Protein AF-O57523-F1 (afdb_monomer_lite)

Secondary structure (DSSP, 8-state):
-HHHHHHHHHHHHHHTSS------SS-HHHHHHHHHHHHHHHHHHHHHHHHHTS-TTT-HHHHHHHHHHHHHHHHHHHHHHHHTGGGHHHHHHHHHHHHHHHH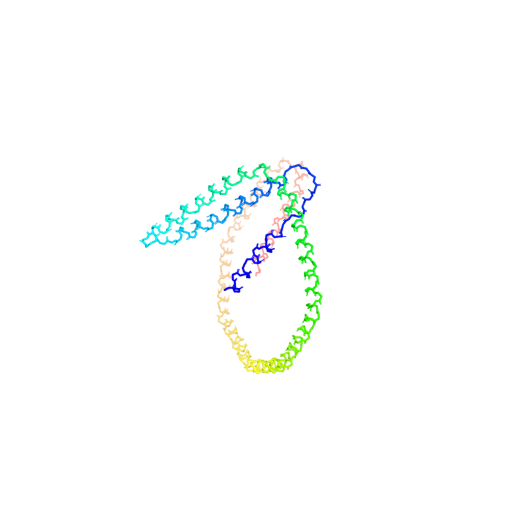HHHHHHHHHHHHHHHHHHHHHHHHHHHHHHHHHHHHHHHHHHHHHHHHHHHHHHHHHHHHHHHHHHHHHHHHHHHHHHHHHHHHHHHHHHHHHHHHHHHHHHHHHHHHHHHHHHHHHHHHHHHHGGGTTHHHHHHHHHHHHHHHHHHHHHHHHHHHTT-

Radius of gyration: 53.04 Å; chains: 1; bounding box: 115×89×95 Å

Structure (mmCIF, N/CA/C/O backbone):
data_AF-O57523-F1
#
_entry.id   AF-O57523-F1
#
loop_
_atom_site.group_PDB
_atom_site.id
_atom_site.type_symbol
_atom_site.label_atom_id
_atom_site.label_alt_id
_atom_site.label_comp_id
_atom_site.label_asym_id
_atom_site.label_entity_id
_atom_site.label_seq_id
_atom_site.pdbx_PDB_ins_code
_atom_site.Cartn_x
_atom_site.Cartn_y
_atom_site.Cartn_z
_atom_site.occupancy
_atom_site.B_iso_or_equiv
_atom_site.auth_seq_id
_atom_site.auth_comp_id
_atom_site.auth_asym_id
_atom_site.auth_atom_id
_atom_site.pdbx_PDB_model_num
ATOM 1 N N . MET A 1 1 ? -45.665 -4.807 22.136 1.00 48.72 1 MET A N 1
ATOM 2 C CA . MET A 1 1 ? -45.486 -4.561 23.586 1.00 48.72 1 MET A CA 1
ATOM 3 C C . MET A 1 1 ? -44.017 -4.547 24.024 1.00 48.72 1 MET A C 1
ATOM 5 O O . MET A 1 1 ? -43.592 -3.536 24.556 1.00 48.72 1 MET A O 1
ATOM 9 N N . LYS A 1 2 ? -43.209 -5.592 23.767 1.00 43.12 2 LYS A N 1
ATOM 10 C CA . LYS A 1 2 ? -41.809 -5.663 24.258 1.00 43.12 2 LYS A CA 1
ATOM 11 C C . LYS A 1 2 ? -40.836 -4.643 23.626 1.00 43.12 2 LYS A C 1
ATOM 13 O O . LYS A 1 2 ? -39.952 -4.160 24.316 1.00 43.12 2 LYS A O 1
ATOM 18 N N . PHE A 1 3 ? -41.041 -4.251 22.364 1.00 44.22 3 PHE A N 1
ATOM 19 C CA . PHE A 1 3 ? -40.215 -3.230 21.690 1.00 44.22 3 PHE A CA 1
ATOM 20 C C . PHE A 1 3 ? -40.485 -1.792 22.166 1.00 44.22 3 PHE A C 1
ATOM 22 O O . PHE A 1 3 ? -39.563 -0.988 22.226 1.00 44.22 3 PHE A O 1
ATOM 29 N N . LEU A 1 4 ? -41.724 -1.482 22.568 1.00 46.81 4 LEU A N 1
ATOM 30 C CA . LEU A 1 4 ? -42.088 -0.171 23.127 1.00 46.81 4 LEU A CA 1
ATOM 31 C C . LEU A 1 4 ? -41.476 0.037 24.518 1.00 46.81 4 LEU A C 1
ATOM 33 O O . LEU A 1 4 ? -40.984 1.121 24.805 1.00 46.81 4 LEU A O 1
ATOM 37 N N . ALA A 1 5 ? -41.429 -1.014 25.343 1.00 51.12 5 ALA A N 1
ATOM 38 C CA . ALA A 1 5 ? -40.757 -0.970 26.642 1.00 51.12 5 ALA A CA 1
ATOM 39 C C . ALA A 1 5 ? -39.235 -0.765 26.512 1.00 51.12 5 ALA A C 1
ATOM 41 O O . ALA A 1 5 ? -38.650 -0.036 27.304 1.00 51.12 5 ALA A O 1
ATOM 42 N N . LEU A 1 6 ? -38.608 -1.355 25.485 1.00 46.69 6 LEU A N 1
ATOM 43 C CA . LEU A 1 6 ? -37.164 -1.258 25.234 1.00 46.69 6 LEU A CA 1
ATOM 44 C C . LEU A 1 6 ? -36.742 0.115 24.682 1.00 46.69 6 LEU A C 1
ATOM 46 O O . LEU A 1 6 ? -35.669 0.613 25.008 1.00 46.69 6 LEU A O 1
ATOM 50 N N . ALA A 1 7 ? -37.597 0.762 23.886 1.00 47.88 7 ALA A N 1
ATOM 51 C CA . ALA A 1 7 ? -37.360 2.133 23.439 1.00 47.88 7 ALA A CA 1
ATOM 52 C C . ALA A 1 7 ? -37.473 3.144 24.598 1.00 47.88 7 ALA A C 1
ATOM 54 O O . ALA A 1 7 ? -36.688 4.085 24.672 1.00 47.88 7 ALA A O 1
ATOM 55 N N . LEU A 1 8 ? -38.406 2.922 25.533 1.00 45.12 8 LEU A N 1
ATOM 56 C CA . LEU A 1 8 ? -38.633 3.796 26.691 1.00 45.12 8 LEU A CA 1
ATOM 57 C C . LEU A 1 8 ? -37.496 3.706 27.725 1.00 45.12 8 LEU A C 1
ATOM 59 O O . LEU A 1 8 ? -37.112 4.720 28.306 1.00 45.12 8 LEU A O 1
ATOM 63 N N . THR A 1 9 ? -36.895 2.525 27.906 1.00 52.19 9 THR A N 1
ATOM 64 C CA . THR A 1 9 ? -35.735 2.337 28.795 1.00 52.19 9 THR A CA 1
ATOM 65 C C . THR A 1 9 ? -34.444 2.920 28.226 1.00 52.19 9 THR A C 1
ATOM 67 O O . THR A 1 9 ? -33.669 3.501 28.981 1.00 52.19 9 THR A O 1
ATOM 70 N N . ILE A 1 10 ? -34.223 2.858 26.907 1.00 51.44 10 ILE A N 1
ATOM 71 C CA . ILE A 1 10 ? -33.083 3.537 26.260 1.00 51.44 10 ILE A CA 1
ATOM 72 C C . ILE A 1 10 ? -33.230 5.062 26.369 1.00 51.44 10 ILE A C 1
ATOM 74 O O . ILE A 1 10 ? -32.242 5.764 26.569 1.00 51.44 10 ILE A O 1
ATOM 78 N N . LEU A 1 11 ? -34.461 5.576 26.300 1.00 48.69 11 LEU A N 1
ATOM 79 C CA . LEU A 1 11 ? -34.748 7.008 26.390 1.00 48.69 11 LEU A CA 1
ATOM 80 C C . LEU A 1 11 ? -34.544 7.559 27.815 1.00 48.69 11 LEU A C 1
ATOM 82 O O . LEU A 1 11 ? -34.012 8.655 27.976 1.00 48.69 11 LEU A O 1
ATOM 86 N N . LEU A 1 12 ? -34.861 6.765 28.844 1.00 48.94 12 LEU A N 1
ATOM 87 C CA . LEU A 1 12 ? -34.532 7.064 30.244 1.00 48.94 12 LEU A CA 1
ATOM 88 C C . LEU A 1 12 ? -33.024 6.927 30.537 1.00 48.94 12 LEU A C 1
ATOM 90 O O . LEU A 1 12 ? -32.474 7.753 31.257 1.00 48.94 12 LEU A O 1
ATOM 94 N N . ALA A 1 13 ? -32.339 5.948 29.932 1.00 47.59 13 ALA A N 1
ATOM 95 C CA . ALA A 1 13 ? -30.906 5.705 30.138 1.00 47.59 13 ALA A CA 1
ATOM 96 C C . ALA A 1 13 ? -29.987 6.703 29.397 1.00 47.59 13 ALA A C 1
ATOM 98 O O . ALA A 1 13 ? -28.889 7.010 29.871 1.00 47.59 13 ALA A O 1
ATOM 99 N N . ALA A 1 14 ? -30.428 7.243 28.256 1.00 47.19 14 ALA A N 1
ATOM 100 C CA . ALA A 1 14 ? -29.715 8.287 27.516 1.00 47.19 14 ALA A CA 1
ATOM 101 C C . ALA A 1 14 ? -29.921 9.692 28.117 1.00 47.19 14 ALA A C 1
ATOM 103 O O . ALA A 1 14 ? -29.063 10.554 27.949 1.00 47.19 14 ALA A O 1
ATOM 104 N N . GLY A 1 15 ? -31.008 9.915 28.869 1.00 39.97 15 GLY A N 1
ATOM 105 C CA . GLY A 1 15 ? -31.217 11.139 29.657 1.00 39.97 15 GLY A CA 1
ATOM 106 C C . GLY A 1 15 ? -30.365 11.214 30.932 1.00 39.97 15 GLY A C 1
ATOM 107 O O . GLY A 1 15 ? -30.169 12.290 31.485 1.00 39.97 15 GLY A O 1
ATOM 108 N N . THR A 1 16 ? -29.811 10.087 31.385 1.00 47.09 16 THR A N 1
ATOM 109 C CA . THR A 1 16 ? -29.012 9.983 32.620 1.00 47.09 16 THR A CA 1
ATOM 110 C C . THR A 1 16 ? -27.500 10.174 32.439 1.00 47.09 16 THR A C 1
ATOM 112 O O . THR A 1 16 ? -26.740 9.929 33.374 1.00 47.09 16 THR A O 1
ATOM 115 N N . GLN A 1 17 ? -27.032 10.624 31.269 1.00 36.47 17 GLN A N 1
ATOM 116 C CA . GLN A 1 17 ? -25.600 10.812 30.987 1.00 36.47 17 GLN A CA 1
ATOM 117 C C . GLN A 1 17 ? -25.235 12.259 30.624 1.00 36.47 17 GLN A C 1
ATOM 119 O O . GLN A 1 17 ? -24.676 12.510 29.566 1.00 36.47 17 GLN A O 1
ATOM 124 N N . ALA A 1 18 ? -25.514 13.223 31.504 1.00 36.84 18 ALA A N 1
ATOM 125 C CA . ALA A 1 18 ? -24.774 14.488 31.555 1.00 36.84 18 ALA A CA 1
ATOM 126 C C . ALA A 1 18 ? -25.029 15.203 32.893 1.00 36.84 18 ALA A C 1
ATOM 128 O O . ALA A 1 18 ? -26.173 15.332 33.309 1.00 36.84 18 ALA A O 1
ATOM 129 N N . PHE A 1 19 ? -23.954 15.705 33.508 1.00 35.94 19 PHE A N 1
ATOM 130 C CA . PHE A 1 19 ? -23.884 16.591 34.684 1.00 35.94 19 PHE A CA 1
ATOM 131 C C . PHE A 1 19 ? -23.947 15.987 36.100 1.00 35.94 19 PHE A C 1
ATOM 133 O O . PHE A 1 19 ? -24.968 16.044 36.782 1.00 35.94 19 PHE A O 1
ATOM 140 N N . PRO A 1 20 ? -22.786 15.580 36.647 1.00 37.94 20 PRO A N 1
ATOM 141 C CA . PRO A 1 20 ? -22.460 15.805 38.043 1.00 37.94 20 PRO A CA 1
ATOM 142 C C . PRO A 1 20 ? -21.775 17.179 38.152 1.00 37.94 20 PRO A C 1
ATOM 144 O O . PRO A 1 20 ? -20.556 17.268 38.036 1.00 37.94 20 PRO A O 1
ATOM 147 N N . MET A 1 21 ? -22.517 18.272 38.329 1.00 40.69 21 MET A N 1
ATOM 148 C CA . MET A 1 21 ? -21.899 19.532 38.763 1.00 40.69 21 MET A CA 1
ATOM 149 C C . MET A 1 21 ? -22.597 20.071 40.002 1.00 40.69 21 MET A C 1
ATOM 151 O O . MET A 1 21 ? -23.692 20.610 39.947 1.00 40.69 21 MET A O 1
ATOM 155 N N . GLN A 1 22 ? -21.889 19.854 41.108 1.00 36.28 22 GLN A N 1
ATOM 156 C CA . GLN A 1 22 ? -21.605 20.832 42.149 1.00 36.28 22 GLN A CA 1
ATOM 157 C C . GLN A 1 22 ? -22.808 21.464 42.858 1.00 36.28 22 GLN A C 1
ATOM 159 O O . GLN A 1 22 ? -23.439 22.414 42.408 1.00 36.28 22 GLN A O 1
ATOM 164 N N . ALA A 1 23 ? -23.050 20.909 44.042 1.00 35.88 23 ALA A N 1
ATOM 165 C CA . ALA A 1 23 ? -23.817 21.496 45.117 1.00 35.88 23 ALA A CA 1
ATOM 166 C C . ALA A 1 23 ? -23.202 22.838 45.555 1.00 35.88 23 ALA A C 1
ATOM 168 O O . ALA A 1 23 ? -22.144 22.836 46.174 1.00 35.88 23 ALA A O 1
ATOM 169 N N . A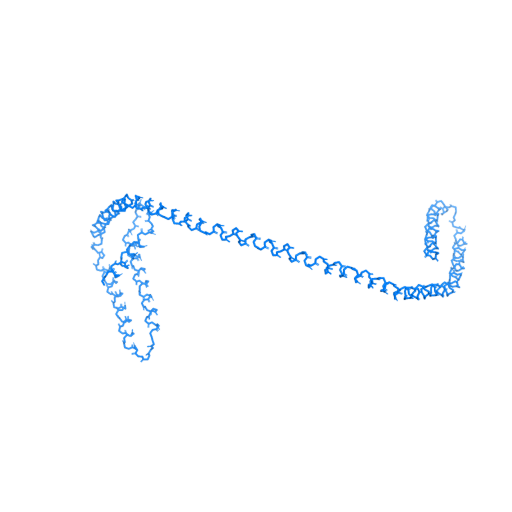SP A 1 24 ? -23.849 23.950 45.199 1.00 38.66 24 ASP A N 1
ATOM 170 C CA . ASP A 1 24 ? -24.059 25.121 46.067 1.00 38.66 24 ASP A CA 1
ATOM 171 C C . ASP A 1 24 ? -24.940 26.170 45.350 1.00 38.66 24 ASP A C 1
ATOM 173 O O . ASP A 1 24 ? -24.513 26.743 44.357 1.00 38.66 24 ASP A O 1
ATOM 177 N N . ALA A 1 25 ? -26.158 26.387 45.879 1.00 40.56 25 ALA A N 1
ATOM 178 C CA . ALA A 1 25 ? -27.063 27.559 45.781 1.00 40.56 25 ALA A CA 1
ATOM 179 C C . ALA A 1 25 ? -27.432 28.225 44.414 1.00 40.56 25 ALA A C 1
ATOM 181 O O . ALA A 1 25 ? -26.630 28.320 43.495 1.00 40.56 25 ALA A O 1
ATOM 182 N N . PRO A 1 26 ? -28.571 28.955 44.381 1.00 43.19 26 PRO A N 1
ATOM 183 C CA . PRO A 1 26 ? -29.957 28.576 44.012 1.00 43.19 26 PRO A CA 1
ATOM 184 C C . PRO A 1 26 ? -30.180 28.607 42.468 1.00 43.19 26 PRO A C 1
ATOM 186 O O . PRO A 1 26 ? -29.516 29.368 41.785 1.00 43.19 26 PRO A O 1
ATOM 189 N N . SER A 1 27 ? -31.040 27.861 41.763 1.00 53.53 27 SER A N 1
ATOM 190 C CA . SER A 1 27 ? -32.372 27.271 41.960 1.00 53.53 27 SER A CA 1
ATOM 191 C C . SER A 1 27 ? -32.464 25.993 41.078 1.00 53.53 27 SER A C 1
ATOM 193 O O . SER A 1 27 ? -32.731 26.040 39.876 1.00 53.53 27 SER A O 1
ATOM 195 N N . GLN A 1 28 ? -32.240 24.793 41.633 1.00 52.78 28 GLN A N 1
ATOM 196 C CA . GLN A 1 28 ? -32.251 23.544 40.830 1.00 52.78 28 GLN A CA 1
ATOM 197 C C . GLN A 1 28 ? -33.562 23.328 40.052 1.00 52.78 28 GLN A C 1
ATOM 199 O O . GLN A 1 28 ? -33.587 22.708 38.992 1.00 52.78 28 GLN A O 1
ATOM 204 N N . LEU A 1 29 ? -34.644 23.918 40.548 1.00 56.47 29 LEU A N 1
ATOM 205 C CA . LEU A 1 29 ? -35.950 23.918 39.914 1.00 56.47 29 LEU A CA 1
ATOM 206 C C . LEU A 1 29 ? -36.000 24.703 38.605 1.00 56.47 29 LEU A C 1
ATOM 208 O O . LEU A 1 29 ? -36.686 24.270 37.686 1.00 56.47 29 LEU A O 1
ATOM 212 N N . GLU A 1 30 ? -35.286 25.823 38.484 1.00 61.91 30 GLU A N 1
ATOM 213 C CA . GLU A 1 30 ? -35.247 26.577 37.227 1.00 61.91 30 GLU A CA 1
ATOM 214 C C . GLU A 1 30 ? -34.450 25.820 36.170 1.00 61.91 30 GLU A C 1
ATOM 216 O O . GLU A 1 30 ? -34.887 25.754 35.025 1.00 61.91 30 GLU A O 1
ATOM 221 N N . HIS A 1 31 ? -33.357 25.156 36.556 1.00 62.72 31 HIS A N 1
ATOM 222 C CA . HIS A 1 31 ? -32.609 24.283 35.650 1.00 62.72 31 HIS A CA 1
ATOM 223 C C . HIS A 1 31 ? -33.415 23.058 35.211 1.00 62.72 31 HIS A C 1
ATOM 225 O O . HIS A 1 31 ? -33.403 22.723 34.030 1.00 62.72 31 HIS A O 1
ATOM 231 N N . VAL A 1 32 ? -34.162 22.417 36.114 1.00 63.81 32 VAL A N 1
ATOM 232 C CA . VAL A 1 32 ? -35.051 21.299 35.757 1.00 63.81 32 VAL A CA 1
ATOM 233 C C . VAL A 1 32 ? -36.211 21.778 34.886 1.00 63.81 32 VAL A C 1
ATOM 235 O O . VAL A 1 32 ? -36.506 21.148 33.874 1.00 63.81 32 VAL A O 1
ATOM 238 N N . LYS A 1 33 ? -36.836 22.917 35.213 1.00 65.50 33 LYS A N 1
ATOM 239 C CA . LYS A 1 33 ? -37.867 23.540 34.367 1.00 65.50 33 LYS A CA 1
ATOM 240 C C . LYS A 1 33 ? -37.320 23.882 32.986 1.00 65.50 33 LYS A C 1
ATOM 242 O O . LYS A 1 33 ? -38.003 23.617 32.005 1.00 65.50 33 LYS A O 1
ATOM 247 N N . ALA A 1 34 ? -36.104 24.420 32.902 1.00 69.25 34 ALA A N 1
ATOM 248 C CA . ALA A 1 34 ? -35.434 24.731 31.645 1.00 69.25 34 ALA A CA 1
ATOM 249 C C . ALA A 1 34 ? -35.099 23.463 30.846 1.00 69.25 34 ALA A C 1
ATOM 251 O O . ALA A 1 34 ? -35.334 23.415 29.645 1.00 69.25 34 ALA A O 1
ATOM 252 N N . ALA A 1 35 ? -34.605 22.409 31.496 1.00 69.69 35 ALA A N 1
ATOM 253 C CA . ALA A 1 35 ? -34.322 21.138 30.835 1.00 69.69 35 ALA A CA 1
ATOM 254 C C . ALA A 1 35 ? -35.608 20.468 30.320 1.00 69.69 35 ALA A C 1
ATOM 256 O O . ALA A 1 35 ? -35.653 20.004 29.181 1.00 69.69 35 ALA A O 1
ATOM 257 N N . LEU A 1 36 ? -36.675 20.465 31.125 1.00 69.00 36 LEU A N 1
ATOM 258 C CA . LEU A 1 36 ? -37.985 19.948 30.731 1.00 69.00 36 LEU A CA 1
ATOM 259 C C . LEU A 1 36 ? -38.607 20.779 29.607 1.00 69.00 36 LEU A C 1
ATOM 261 O O . LEU A 1 36 ? -39.117 20.201 28.650 1.00 69.00 36 LEU A O 1
ATOM 265 N N . SER A 1 37 ? -38.542 22.111 29.676 1.00 69.06 37 SER A N 1
ATOM 266 C CA . SER A 1 37 ? -39.066 22.980 28.619 1.00 69.06 37 SER A CA 1
ATOM 267 C C . SER A 1 37 ? -38.284 22.812 27.318 1.00 69.06 37 SER A C 1
ATOM 269 O O . SER A 1 37 ? -38.895 22.713 26.256 1.00 69.06 37 SER A O 1
ATOM 271 N N . MET A 1 38 ? -36.955 22.670 27.388 1.00 73.31 38 MET A N 1
ATOM 272 C CA . MET A 1 38 ? -36.123 22.327 26.235 1.00 73.31 38 MET A CA 1
ATOM 273 C C . MET A 1 38 ? -36.502 20.971 25.641 1.00 73.31 38 MET A C 1
ATOM 275 O O . MET A 1 38 ? -36.621 20.857 24.423 1.00 73.31 38 MET A O 1
ATOM 279 N N . TYR A 1 39 ? -36.727 19.954 26.474 1.00 71.25 39 TYR A N 1
ATOM 280 C CA . TYR A 1 39 ? -37.121 18.628 26.007 1.00 71.25 39 TYR A CA 1
ATOM 281 C C . TYR A 1 39 ? -38.508 18.639 25.348 1.00 71.25 39 TYR A C 1
ATOM 283 O O . TYR A 1 39 ? -38.668 18.129 24.239 1.00 71.25 39 TYR A O 1
ATOM 291 N N . ILE A 1 40 ? -39.498 19.288 25.971 1.00 73.12 40 ILE A N 1
ATOM 292 C CA . ILE A 1 40 ? -40.839 19.478 25.397 1.00 73.12 40 ILE A CA 1
ATOM 293 C C . ILE A 1 40 ? -40.743 20.235 24.067 1.00 73.12 40 ILE A C 1
ATOM 295 O O . ILE A 1 40 ? -41.356 19.824 23.081 1.00 73.12 40 ILE A O 1
ATOM 299 N N . ALA A 1 41 ? -39.925 21.288 24.001 1.00 75.94 41 ALA A N 1
ATOM 300 C CA . ALA A 1 41 ? -39.688 22.037 22.771 1.00 75.94 41 ALA A CA 1
ATOM 301 C C . ALA A 1 41 ? -39.023 21.173 21.687 1.00 75.94 41 ALA A C 1
ATOM 303 O O . ALA A 1 41 ? -39.403 21.254 20.520 1.00 75.94 41 ALA A O 1
ATOM 304 N N . GLN A 1 42 ? -38.074 20.306 22.048 1.00 75.56 42 GLN A N 1
ATOM 305 C CA . GLN A 1 42 ? -37.415 19.397 21.110 1.00 75.56 42 GLN A CA 1
ATOM 306 C C . GLN A 1 42 ? -38.384 18.342 20.561 1.00 75.56 42 GLN A C 1
ATOM 308 O O . GLN A 1 42 ? -38.384 18.073 19.354 1.00 75.56 42 GLN A O 1
ATOM 313 N N . VAL A 1 43 ? -39.233 17.770 21.417 1.00 76.75 43 VAL A N 1
ATOM 314 C CA . VAL A 1 43 ? -40.289 16.836 21.004 1.00 76.75 43 VAL A CA 1
ATOM 315 C C . VAL A 1 43 ? -41.282 17.543 20.086 1.00 76.75 43 VAL A C 1
ATOM 317 O O . VAL A 1 43 ? -41.580 17.020 19.013 1.00 76.75 43 VAL A O 1
ATOM 320 N N . LYS A 1 44 ? -41.719 18.760 20.439 1.00 74.94 44 LYS A N 1
ATOM 321 C CA . LYS A 1 44 ? -42.598 19.584 19.599 1.00 74.94 44 LYS A CA 1
ATOM 322 C C . LYS A 1 44 ? -41.977 19.852 18.231 1.00 74.94 44 LYS A C 1
ATOM 324 O O . LYS A 1 44 ? -42.633 19.611 17.227 1.00 74.94 44 LYS A O 1
ATOM 329 N N . LEU A 1 45 ? -40.718 20.287 18.176 1.00 76.38 45 LEU A N 1
ATOM 330 C CA . LEU A 1 45 ? -40.013 20.550 16.917 1.00 76.38 45 LEU A CA 1
ATOM 331 C C . LEU A 1 45 ? -39.888 19.293 16.054 1.00 76.38 45 LEU A C 1
ATOM 333 O O . LEU A 1 45 ? -40.066 19.351 14.841 1.00 76.38 45 LEU A O 1
ATOM 337 N N . THR A 1 46 ? -39.588 18.150 16.668 1.00 75.69 46 THR A N 1
ATOM 338 C CA . THR A 1 46 ? -39.463 16.875 15.947 1.00 75.69 46 THR A CA 1
ATOM 339 C C . THR A 1 46 ? -40.816 16.410 15.413 1.00 75.69 46 THR A C 1
ATOM 341 O O . THR A 1 46 ? -40.913 15.974 14.264 1.00 75.69 46 THR A O 1
ATOM 344 N N . ALA A 1 47 ? -41.872 16.548 16.216 1.00 75.62 47 ALA A N 1
ATOM 345 C CA . ALA A 1 47 ? -43.233 16.229 15.814 1.00 75.62 47 ALA A CA 1
ATOM 346 C C . ALA A 1 47 ? -43.729 17.176 14.711 1.00 75.62 47 ALA A C 1
ATOM 348 O O . ALA A 1 47 ? -44.224 16.693 13.701 1.00 75.62 47 ALA A O 1
ATOM 349 N N . GLN A 1 48 ? -43.511 18.491 14.835 1.00 74.62 48 GLN A N 1
ATOM 350 C CA . GLN A 1 48 ? -43.847 19.482 13.806 1.00 74.62 48 GLN A CA 1
ATOM 351 C C . GLN A 1 48 ? -43.128 19.198 12.488 1.00 74.62 48 GLN A C 1
ATOM 353 O O . GLN A 1 48 ? -43.783 19.127 11.458 1.00 74.62 48 GLN A O 1
ATOM 358 N N . ARG A 1 49 ? -41.818 18.913 12.513 1.00 77.75 49 ARG A N 1
ATOM 359 C CA . ARG A 1 49 ? -41.092 18.500 11.298 1.00 77.75 49 ARG A CA 1
ATOM 360 C C . ARG A 1 49 ? -41.685 17.243 10.673 1.00 77.75 49 ARG A C 1
ATOM 362 O O . ARG A 1 49 ? -41.818 17.175 9.461 1.00 77.75 49 ARG A O 1
ATOM 369 N N . SER A 1 50 ? -42.040 16.252 11.488 1.00 74.81 50 SER A N 1
ATOM 370 C CA . SER A 1 50 ? -42.645 15.010 10.991 1.00 74.81 50 SER A CA 1
ATOM 371 C C . SER A 1 50 ? -44.022 15.266 10.375 1.00 74.81 50 SER A C 1
ATOM 373 O O . SER A 1 50 ? -44.347 14.676 9.353 1.00 74.81 50 SER A O 1
ATOM 375 N N . ILE A 1 51 ? -44.800 16.174 10.970 1.00 69.62 51 ILE A N 1
ATOM 376 C CA . ILE A 1 51 ? -46.106 16.625 10.479 1.00 69.62 51 ILE A CA 1
ATOM 377 C C . ILE A 1 51 ? -45.967 17.421 9.173 1.00 69.62 51 ILE A C 1
ATOM 379 O O . ILE A 1 51 ? -46.783 17.258 8.270 1.00 69.62 51 ILE A O 1
ATOM 383 N N . ASP A 1 52 ? -44.924 18.239 9.036 1.00 73.50 52 ASP A N 1
ATOM 384 C CA . ASP A 1 52 ? -44.640 18.997 7.815 1.00 73.50 52 ASP A CA 1
ATOM 385 C C . ASP A 1 52 ? -44.249 18.101 6.635 1.00 73.50 52 ASP A C 1
ATOM 387 O O . ASP A 1 52 ? -44.496 18.480 5.493 1.00 73.50 52 ASP A O 1
ATOM 391 N N . LEU A 1 53 ? -43.704 16.908 6.902 1.00 70.00 53 LEU A N 1
ATOM 392 C CA . LEU A 1 53 ? -43.421 15.897 5.878 1.00 70.00 53 LEU A CA 1
ATOM 393 C C . LEU A 1 53 ? -44.672 15.175 5.347 1.00 70.00 53 LEU A C 1
ATOM 395 O O . LEU A 1 53 ? -44.569 14.513 4.316 1.00 70.00 53 LEU A O 1
ATOM 399 N N . LEU A 1 54 ? -45.824 15.247 6.025 1.00 67.31 54 LEU A N 1
ATOM 400 C CA . LEU A 1 54 ? -47.057 14.645 5.508 1.00 67.31 54 LEU A CA 1
ATOM 401 C C . LEU A 1 54 ? -47.618 15.484 4.352 1.00 67.31 54 LEU A C 1
ATOM 403 O O . LEU A 1 54 ? -47.786 16.698 4.490 1.00 67.31 54 LEU A O 1
ATOM 407 N N . ASP A 1 55 ? -47.941 14.806 3.245 1.00 68.38 55 ASP A N 1
ATOM 408 C CA . ASP A 1 55 ? -48.523 15.408 2.041 1.00 68.38 55 ASP A CA 1
ATOM 409 C C . ASP A 1 55 ? -49.803 16.196 2.364 1.00 68.38 55 ASP A C 1
ATOM 411 O O . ASP A 1 55 ? -50.743 15.684 2.985 1.00 68.38 55 ASP A O 1
ATOM 415 N N . ASP A 1 56 ? -49.858 17.444 1.889 1.00 65.56 56 ASP A N 1
ATOM 416 C CA . ASP A 1 56 ? -50.951 18.383 2.174 1.00 65.56 56 ASP A CA 1
ATOM 417 C C . ASP A 1 56 ? -52.299 17.959 1.554 1.00 65.56 56 ASP A C 1
ATOM 419 O O . ASP A 1 56 ? -53.344 18.492 1.932 1.00 65.56 56 ASP A O 1
ATOM 423 N N . THR A 1 57 ? -52.305 17.019 0.603 1.00 66.38 5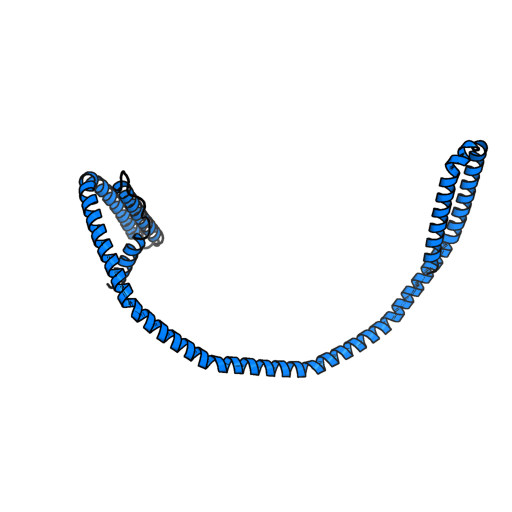7 THR A N 1
ATOM 424 C CA . THR A 1 57 ? -53.493 16.623 -0.172 1.00 66.38 57 THR A CA 1
ATOM 425 C C . THR A 1 57 ? -54.451 15.702 0.579 1.00 66.38 57 THR A C 1
ATOM 427 O O . THR A 1 57 ? -55.649 15.974 0.588 1.00 66.38 57 THR A O 1
ATOM 430 N N . GLU A 1 58 ? -53.962 14.634 1.213 1.00 67.75 58 GLU A N 1
ATOM 431 C CA . GLU A 1 58 ? -54.826 13.667 1.921 1.00 67.75 58 GLU A CA 1
ATOM 432 C C . GLU A 1 58 ? -54.951 13.961 3.419 1.00 67.75 58 GLU A C 1
ATOM 434 O O . GLU A 1 58 ? -55.979 13.667 4.025 1.00 67.75 58 GLU A O 1
ATOM 439 N N . TYR A 1 59 ? -53.935 14.574 4.031 1.00 66.94 59 TYR A N 1
ATOM 440 C CA . TYR A 1 59 ? -53.819 14.626 5.491 1.00 66.94 59 TYR A CA 1
ATOM 441 C C . TYR A 1 59 ? -54.019 16.019 6.087 1.00 66.94 59 TYR A C 1
ATOM 443 O O . TYR A 1 59 ? -53.716 16.224 7.260 1.00 66.94 59 TYR A O 1
ATOM 451 N N . LYS A 1 60 ? -54.556 16.982 5.327 1.00 73.69 60 LYS A N 1
ATOM 452 C CA . LYS A 1 60 ? -54.691 18.386 5.759 1.00 73.69 60 LYS A CA 1
ATOM 453 C C . LYS A 1 60 ? -55.418 18.553 7.097 1.00 73.69 60 LYS A C 1
ATOM 455 O O . LYS A 1 60 ? -54.950 19.292 7.963 1.00 73.69 60 LYS A O 1
ATOM 460 N N . GLU A 1 61 ? -56.544 17.863 7.281 1.00 75.75 61 GLU A N 1
ATOM 461 C CA . GLU A 1 61 ? -57.308 17.913 8.537 1.00 75.75 61 GLU A CA 1
ATOM 462 C C . GLU A 1 61 ? -56.539 17.262 9.691 1.00 75.75 61 GLU A C 1
ATOM 464 O O . GLU A 1 61 ? -56.487 17.812 10.790 1.00 75.75 61 GLU A O 1
ATOM 469 N N . TYR A 1 62 ? -55.870 16.138 9.428 1.00 73.25 62 TYR A N 1
ATOM 470 C CA . TYR A 1 62 ? -55.096 15.402 10.429 1.00 73.25 62 TYR A CA 1
ATOM 471 C C . TYR A 1 62 ? -53.852 16.184 10.876 1.00 73.25 62 TYR A C 1
ATOM 473 O O . TYR A 1 62 ? -53.559 16.275 12.065 1.00 73.25 62 TYR A O 1
ATOM 481 N N . LYS A 1 63 ? -53.162 16.824 9.926 1.00 74.19 63 LYS A N 1
ATOM 482 C CA . LYS A 1 63 ? -52.050 17.757 10.141 1.00 74.19 63 LYS A CA 1
ATOM 483 C C . LYS A 1 63 ? -52.486 18.942 10.998 1.00 74.19 63 LYS A C 1
ATOM 485 O O . LYS A 1 63 ? -51.803 19.279 11.961 1.00 74.19 63 LYS A O 1
ATOM 490 N N . MET A 1 64 ? -53.652 19.529 10.715 1.00 78.31 64 MET A N 1
ATOM 491 C CA . MET A 1 64 ? -54.193 20.633 11.513 1.00 78.31 64 MET A CA 1
ATOM 492 C C . MET A 1 64 ? -54.538 20.195 12.943 1.00 78.31 64 MET A C 1
ATOM 494 O O . MET A 1 64 ? -54.159 20.884 13.888 1.00 78.31 64 MET A O 1
ATOM 498 N N . GLN A 1 65 ? -55.192 19.041 13.116 1.00 80.31 65 GLN A N 1
ATOM 499 C CA . GLN A 1 65 ? -55.513 18.496 14.440 1.00 80.31 65 GLN A CA 1
ATOM 500 C C . GLN A 1 65 ? -54.257 18.136 15.243 1.00 80.31 65 GLN A C 1
ATOM 502 O O . GLN A 1 65 ? -54.184 18.447 16.430 1.00 80.31 65 GLN A O 1
ATOM 507 N N . LEU A 1 66 ? -53.248 17.528 14.611 1.00 75.38 66 LEU A N 1
ATOM 508 C CA . LEU A 1 66 ? -51.976 17.197 15.256 1.00 75.38 66 LEU A CA 1
ATOM 509 C C . LEU A 1 66 ? -51.225 18.455 15.697 1.00 75.38 66 LEU A C 1
ATOM 511 O O . LEU A 1 66 ? -50.797 18.529 16.848 1.00 75.38 66 LEU A O 1
ATOM 515 N N . THR A 1 67 ? -51.118 19.465 14.834 1.00 76.38 67 THR A N 1
ATOM 516 C CA . THR A 1 67 ? -50.483 20.740 15.192 1.00 76.38 67 THR A CA 1
ATOM 517 C C . THR A 1 67 ? -51.240 21.437 16.322 1.00 76.38 67 THR A C 1
ATOM 519 O O . THR A 1 67 ? -50.618 21.850 17.297 1.00 76.38 67 THR A O 1
ATOM 522 N N . GLN A 1 68 ? -52.578 21.468 16.273 1.00 82.25 68 GLN A N 1
ATOM 523 C CA . GLN A 1 68 ? -53.392 21.992 17.377 1.00 82.25 68 GLN A CA 1
ATOM 524 C C . GLN A 1 68 ? -53.196 21.196 18.672 1.00 82.25 68 GLN A C 1
ATOM 526 O O . GLN A 1 68 ? -53.103 21.786 19.744 1.00 82.25 68 GLN A O 1
ATOM 531 N N . SER A 1 69 ? -53.093 19.866 18.602 1.00 79.38 69 SER A N 1
ATOM 532 C CA . SER A 1 69 ? -52.847 19.030 19.783 1.00 79.38 69 SER A CA 1
ATOM 533 C C . SER A 1 69 ? -51.474 19.303 20.405 1.00 79.38 69 SER A C 1
ATOM 535 O O . SER A 1 69 ? -51.360 19.355 21.629 1.00 79.38 69 SER A O 1
ATOM 537 N N . LEU A 1 70 ? -50.451 19.557 19.580 1.00 76.06 70 LEU A N 1
ATOM 538 C CA . LEU A 1 70 ? -49.111 19.942 20.028 1.00 76.06 70 LEU A CA 1
ATOM 539 C C . LEU A 1 70 ? -49.101 21.329 20.674 1.00 76.06 70 LEU A C 1
ATOM 541 O O . LEU A 1 70 ? -48.454 21.514 21.705 1.00 76.06 70 LEU A O 1
ATOM 545 N N . ASP A 1 71 ? -49.823 22.291 20.102 1.00 80.19 71 ASP A N 1
ATOM 546 C CA . ASP A 1 71 ? -49.946 23.630 20.682 1.00 80.19 71 ASP A CA 1
ATOM 547 C C . ASP A 1 71 ? -50.729 23.603 22.002 1.00 80.19 71 ASP A C 1
ATOM 549 O O . ASP A 1 71 ? -50.299 24.211 22.985 1.00 80.19 71 ASP A O 1
ATOM 553 N N . ASN A 1 72 ? -51.813 22.826 22.070 1.00 83.25 72 ASN A N 1
ATOM 554 C CA . ASN A 1 72 ? -52.583 22.619 23.297 1.00 83.25 72 ASN A CA 1
ATOM 555 C C . ASN A 1 72 ? -51.746 21.935 24.385 1.00 83.25 72 ASN A C 1
ATOM 5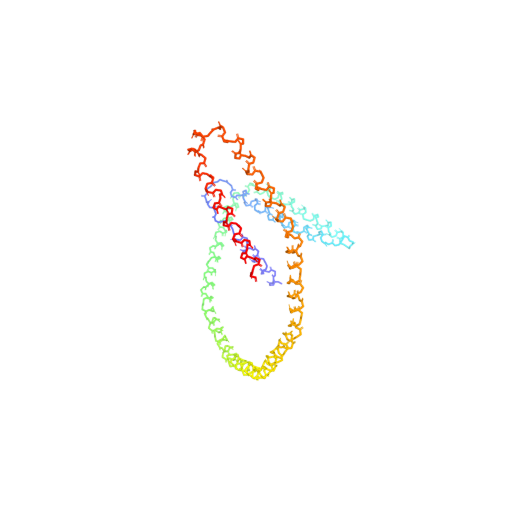57 O O . ASN A 1 72 ? -51.838 22.310 25.552 1.00 83.25 72 ASN A O 1
ATOM 561 N N . LEU A 1 73 ? -50.907 20.960 24.022 1.00 75.81 73 LEU A N 1
ATOM 562 C CA . LEU A 1 73 ? -49.980 20.313 24.954 1.00 75.81 73 LEU A CA 1
ATOM 563 C C . LEU A 1 73 ? -48.971 21.302 25.530 1.00 75.81 73 LEU A C 1
ATOM 565 O O . LEU A 1 73 ? -48.713 21.268 26.731 1.00 75.81 73 LEU A O 1
ATOM 569 N N . GLN A 1 74 ? -48.420 22.192 24.702 1.00 70.75 74 GLN A N 1
ATOM 570 C CA . GLN A 1 74 ? -47.510 23.224 25.186 1.00 70.75 74 GLN A CA 1
ATOM 571 C C . GLN A 1 74 ? -48.223 24.191 26.134 1.00 70.75 74 GLN A C 1
ATOM 573 O O . GLN A 1 74 ? -47.721 24.446 27.223 1.00 70.75 74 GLN A O 1
ATOM 578 N N . GLN A 1 75 ? -49.418 24.668 25.773 1.00 78.25 75 GLN A N 1
ATOM 579 C CA . GLN A 1 75 ? -50.207 25.530 26.657 1.00 78.25 75 GLN A CA 1
ATOM 580 C C . GLN A 1 75 ? -50.546 24.839 27.979 1.00 78.25 75 GLN A C 1
ATOM 582 O O . GLN A 1 75 ? -50.456 25.454 29.040 1.00 78.25 75 GLN A O 1
ATOM 587 N N . TYR A 1 76 ? -50.899 23.552 27.936 1.00 77.31 76 TYR A N 1
ATOM 588 C CA . TYR A 1 76 ? -51.162 22.766 29.135 1.00 77.31 76 TYR A CA 1
ATOM 589 C C . TYR A 1 76 ? -49.904 22.603 29.994 1.00 77.31 76 TYR A C 1
ATOM 591 O O . TYR A 1 76 ? -49.978 22.742 31.215 1.00 77.31 76 TYR A O 1
ATOM 599 N N . ALA A 1 77 ? -48.745 22.356 29.378 1.00 71.69 77 ALA A N 1
ATOM 600 C CA . ALA A 1 77 ? -47.465 22.272 30.074 1.00 71.69 77 ALA A CA 1
ATOM 601 C C . ALA A 1 77 ? -47.087 23.609 30.735 1.00 71.69 77 ALA A C 1
ATOM 603 O O . ALA A 1 77 ? -46.695 23.617 31.903 1.00 71.69 77 ALA A O 1
ATOM 604 N N . ASP A 1 78 ? -47.273 24.732 30.039 1.00 73.25 78 ASP A N 1
ATOM 605 C CA . ASP A 1 78 ? -47.002 26.075 30.563 1.00 73.25 78 ASP A CA 1
ATOM 606 C C . ASP A 1 78 ? -47.954 26.432 31.717 1.00 73.25 78 ASP A C 1
ATOM 608 O O . ASP A 1 78 ? -47.512 26.887 32.775 1.00 73.25 78 ASP A O 1
ATOM 612 N N . ALA A 1 79 ? -49.253 26.152 31.566 1.00 77.56 79 ALA A N 1
ATOM 613 C CA . ALA A 1 79 ? -50.253 26.368 32.614 1.00 77.56 79 ALA A CA 1
ATOM 614 C C . ALA A 1 79 ? -49.984 25.499 33.854 1.00 77.56 79 ALA A C 1
ATOM 616 O O . ALA A 1 79 ? -50.097 25.966 34.990 1.00 77.56 79 ALA A O 1
ATOM 617 N N . THR A 1 80 ? -49.581 24.245 33.643 1.00 73.94 80 THR A N 1
ATOM 618 C CA . THR A 1 80 ? -49.227 23.309 34.717 1.00 73.94 80 THR A CA 1
ATOM 619 C C . THR A 1 80 ? -47.933 23.731 35.419 1.00 73.94 80 THR A C 1
ATOM 621 O O . THR A 1 80 ? -47.849 23.697 36.642 1.00 73.94 80 THR A O 1
ATOM 624 N N . SER A 1 81 ? -46.934 24.212 34.675 1.00 67.44 81 SER A N 1
ATOM 625 C CA . SER A 1 81 ? -45.692 24.768 35.232 1.00 67.44 81 SER A CA 1
ATOM 626 C C . SER A 1 81 ? -45.953 25.957 36.167 1.00 67.44 81 SER A C 1
ATOM 628 O O . SER A 1 81 ? -45.335 26.060 37.234 1.00 67.44 81 SER A O 1
ATOM 630 N N . GLN A 1 82 ? -46.890 26.836 35.796 1.00 70.38 82 GLN A N 1
ATOM 631 C CA . GLN A 1 82 ? -47.274 27.993 36.607 1.00 70.38 82 GLN A CA 1
ATOM 632 C C . GLN A 1 82 ? -48.079 27.592 37.849 1.00 70.38 82 GLN A C 1
ATOM 634 O O . GLN A 1 82 ? -47.810 28.104 38.935 1.00 70.38 82 GLN A O 1
ATOM 639 N N . SER A 1 83 ? -49.020 26.649 37.728 1.00 70.19 83 SER A N 1
ATOM 640 C CA . SER A 1 83 ? -49.841 26.195 38.861 1.00 70.19 83 SER A CA 1
ATOM 641 C C . SER A 1 83 ? -49.069 25.338 39.869 1.00 70.19 83 SER A C 1
ATOM 643 O O . SER A 1 83 ? -49.400 25.333 41.055 1.00 70.19 83 SER A O 1
ATOM 645 N N . LEU A 1 84 ? -48.004 24.660 39.428 1.00 65.75 84 LEU A N 1
ATOM 646 C CA . LEU A 1 84 ? -47.125 23.857 40.281 1.00 65.75 84 LEU A CA 1
ATOM 647 C C . LEU A 1 84 ? -46.019 24.666 40.967 1.00 65.75 84 LEU A C 1
ATOM 649 O O . LEU A 1 84 ? -45.355 24.131 41.854 1.00 65.75 84 LEU A O 1
ATOM 653 N N . ALA A 1 85 ? -45.812 25.939 40.609 1.00 64.56 85 ALA A N 1
ATOM 654 C CA . ALA A 1 85 ? -44.807 26.795 41.244 1.00 64.56 85 ALA A CA 1
ATOM 655 C C . ALA A 1 85 ? -44.852 26.779 42.794 1.00 64.56 85 ALA A C 1
ATOM 657 O O . ALA A 1 85 ? -43.795 26.556 43.386 1.00 64.56 85 ALA A O 1
ATOM 658 N N . PRO A 1 86 ? -46.013 26.903 43.472 1.00 65.19 86 PRO A N 1
ATOM 659 C CA . PRO A 1 86 ? -46.079 26.850 44.938 1.00 65.19 86 PRO A CA 1
ATOM 660 C C . PRO A 1 86 ? -45.895 25.446 45.543 1.00 65.19 86 PRO A C 1
ATOM 662 O O . PRO A 1 86 ? -45.560 25.335 46.716 1.00 65.19 86 PRO A O 1
ATOM 665 N N . TYR A 1 87 ? -46.079 24.371 44.769 1.00 63.50 87 TYR A N 1
ATOM 666 C CA . TYR A 1 87 ? -45.876 22.985 45.227 1.00 63.50 87 TYR A CA 1
ATOM 667 C C . TYR A 1 87 ? -44.468 22.455 44.927 1.00 63.50 87 TYR A C 1
ATOM 669 O O . TYR A 1 87 ? -44.102 21.353 45.342 1.00 63.50 87 TYR A O 1
ATOM 677 N N . SER A 1 88 ? -43.679 23.239 44.193 1.00 61.28 88 SER A N 1
ATOM 678 C CA . SER A 1 88 ? -42.420 22.810 43.602 1.00 61.28 88 SER A CA 1
ATOM 679 C C . SER A 1 88 ? -41.330 22.505 44.633 1.00 61.28 88 SER A C 1
ATOM 681 O O . SER A 1 88 ? -40.578 21.558 44.429 1.00 61.28 88 SER A O 1
ATOM 683 N N . GLU A 1 89 ? -41.277 23.205 45.770 1.00 60.56 89 GLU A N 1
ATOM 684 C CA . GLU A 1 89 ? -40.284 22.921 46.820 1.00 60.56 89 GLU A CA 1
ATOM 685 C C . GLU A 1 89 ? -40.526 21.570 47.510 1.00 60.56 89 GLU A C 1
ATOM 687 O O . GLU A 1 89 ? -39.590 20.789 47.685 1.00 60.56 89 GLU A O 1
ATOM 692 N N . ALA A 1 90 ? -41.783 21.256 47.845 1.00 66.50 90 ALA A N 1
ATOM 693 C CA . ALA A 1 90 ? -42.146 19.986 48.479 1.00 66.50 90 ALA A CA 1
ATOM 694 C C . ALA A 1 90 ? -42.003 18.796 47.515 1.00 66.50 90 ALA A C 1
ATOM 696 O O . ALA A 1 90 ? -41.551 17.723 47.912 1.00 66.50 90 ALA A O 1
ATOM 697 N N . PHE A 1 91 ? -42.345 18.991 46.237 1.00 65.88 91 PHE A N 1
ATOM 698 C CA . PHE A 1 91 ? -42.105 17.984 45.203 1.00 65.88 91 PHE A CA 1
ATOM 699 C C . PHE A 1 91 ? -40.622 17.838 44.870 1.00 65.88 91 PHE A C 1
ATOM 701 O O . PHE A 1 91 ? -40.176 16.730 44.602 1.00 65.88 91 PHE A O 1
ATOM 708 N N . GLY A 1 92 ? -39.849 18.924 44.887 1.00 64.56 92 GLY A N 1
ATOM 709 C CA . GLY A 1 92 ? -38.427 18.907 44.555 1.00 64.56 92 GLY A CA 1
ATOM 710 C C . GLY A 1 92 ? -37.626 18.050 45.528 1.00 64.56 92 GLY A C 1
ATOM 711 O O . GLY A 1 92 ? -36.822 17.227 45.093 1.00 64.56 92 GLY A O 1
ATOM 712 N N . THR A 1 93 ? -37.888 18.178 46.830 1.00 65.81 93 THR A N 1
ATOM 713 C CA . THR A 1 93 ? -37.220 17.357 47.851 1.00 65.81 93 THR A CA 1
ATOM 714 C C . THR A 1 93 ? -37.630 15.888 47.747 1.00 65.81 93 THR A C 1
ATOM 716 O O . THR A 1 93 ? -36.760 15.033 47.598 1.00 65.81 93 THR A O 1
ATOM 719 N N . GLN A 1 94 ? -38.932 15.589 47.678 1.00 68.00 94 GLN A N 1
ATOM 720 C CA . GLN A 1 94 ? -39.418 14.210 47.516 1.00 68.00 94 GLN A CA 1
ATOM 721 C C . GLN A 1 94 ? -38.932 13.546 46.219 1.00 68.00 94 GLN A C 1
ATOM 723 O O . GLN A 1 94 ? -38.579 12.368 46.222 1.00 68.00 94 GLN A O 1
ATOM 728 N N . LEU A 1 95 ? -38.891 14.287 45.108 1.00 67.69 95 LEU A N 1
ATOM 729 C CA . LEU A 1 95 ? -38.407 13.784 43.824 1.00 67.69 95 LEU A CA 1
ATOM 730 C C . LEU A 1 95 ? -36.900 13.538 43.861 1.00 67.69 95 LEU A C 1
ATOM 732 O O . LEU A 1 95 ? -36.442 12.549 43.294 1.00 67.69 95 LEU A O 1
ATOM 736 N N . THR A 1 96 ? -36.131 14.399 44.530 1.00 67.00 96 THR A N 1
ATOM 737 C CA . THR A 1 96 ? -34.683 14.210 44.688 1.00 67.00 96 THR A CA 1
ATOM 738 C C . THR A 1 96 ? -34.393 12.962 45.515 1.00 67.00 96 THR A C 1
ATOM 740 O O . THR A 1 96 ? -33.582 12.138 45.094 1.00 67.00 96 THR A O 1
ATOM 743 N N . ASP A 1 97 ? -35.117 12.763 46.618 1.00 75.31 97 ASP A N 1
ATOM 744 C CA . ASP A 1 97 ? -34.982 11.576 47.469 1.00 75.31 97 ASP A CA 1
ATOM 745 C C . ASP A 1 97 ? -35.386 10.294 46.724 1.00 75.31 97 ASP A C 1
ATOM 747 O O . ASP A 1 97 ? -34.647 9.305 46.726 1.00 75.31 97 ASP A O 1
ATOM 751 N N . ALA A 1 98 ? -36.515 10.317 46.008 1.00 72.75 98 ALA A N 1
ATOM 752 C CA . ALA A 1 98 ? -36.957 9.191 45.185 1.00 72.75 98 ALA A CA 1
ATOM 753 C C . ALA A 1 98 ? -35.964 8.884 44.051 1.00 72.75 98 ALA A C 1
ATOM 755 O O . ALA A 1 98 ? -35.650 7.723 43.791 1.00 72.75 98 ALA A O 1
ATOM 756 N N . THR A 1 99 ? -35.414 9.915 43.403 1.00 70.31 99 THR A N 1
ATOM 757 C CA . THR A 1 99 ? -34.413 9.758 42.337 1.00 70.31 99 THR A CA 1
ATOM 758 C C . THR A 1 99 ? -33.102 9.205 42.889 1.00 70.31 99 THR A C 1
ATOM 760 O O . THR A 1 99 ? -32.477 8.364 42.245 1.00 70.31 99 THR A O 1
ATOM 763 N N . ALA A 1 100 ? -32.684 9.629 44.085 1.00 74.38 100 ALA A N 1
ATOM 764 C CA . ALA A 1 100 ? -31.502 9.093 44.751 1.00 74.38 100 ALA A CA 1
ATOM 765 C C . ALA A 1 100 ? -31.672 7.602 45.088 1.00 74.38 100 ALA A C 1
ATOM 767 O O . ALA A 1 100 ? -30.752 6.821 44.840 1.00 74.38 100 ALA A O 1
ATOM 768 N N . ALA A 1 101 ? -32.852 7.195 45.569 1.00 79.06 101 ALA A N 1
ATOM 769 C CA . ALA A 1 101 ? -33.168 5.794 45.842 1.00 79.06 101 ALA A CA 1
ATOM 770 C C . ALA A 1 101 ? -33.146 4.935 44.566 1.00 79.06 101 ALA A C 1
ATOM 772 O O . ALA A 1 101 ? -32.447 3.924 44.524 1.00 79.06 101 ALA A O 1
ATOM 773 N N . VAL A 1 102 ? -33.819 5.377 43.496 1.00 78.94 102 VAL A N 1
ATOM 774 C CA . VAL A 1 102 ? -33.814 4.675 42.199 1.00 78.94 102 VAL A CA 1
ATOM 775 C C . VAL A 1 102 ? -32.404 4.610 41.618 1.00 78.94 102 VAL A C 1
ATOM 777 O O . VAL A 1 102 ? -31.991 3.577 41.103 1.00 78.94 102 VAL A O 1
ATOM 780 N N . ARG A 1 103 ? -31.619 5.687 41.722 1.00 71.50 103 ARG A N 1
ATOM 781 C CA . ARG A 1 103 ? -30.225 5.696 41.263 1.00 71.50 103 ARG A CA 1
ATOM 782 C C . ARG A 1 103 ? -29.373 4.678 42.019 1.00 71.50 103 ARG A C 1
ATOM 784 O O . ARG A 1 103 ? -28.554 4.010 41.393 1.00 71.50 103 ARG A O 1
ATOM 791 N N . ALA A 1 104 ? -29.549 4.573 43.335 1.00 83.88 104 ALA A N 1
ATOM 792 C CA . ALA A 1 104 ? -28.845 3.589 44.150 1.00 83.88 104 ALA A CA 1
ATOM 793 C C . ALA A 1 104 ? -29.241 2.154 43.765 1.00 83.88 104 ALA A C 1
ATOM 795 O O . ALA A 1 104 ? -28.369 1.298 43.631 1.00 83.88 104 ALA A O 1
ATOM 796 N N . GLU A 1 105 ? -30.530 1.907 43.519 1.00 79.94 105 GLU A N 1
ATOM 797 C CA . GLU A 1 105 ? -31.041 0.612 43.058 1.00 79.94 105 GLU A CA 1
ATOM 798 C C . GLU A 1 105 ? -30.503 0.248 41.665 1.00 79.94 105 GLU A C 1
ATOM 800 O O . GLU A 1 105 ? -29.943 -0.827 41.486 1.00 79.94 105 GLU A O 1
ATOM 805 N N . VAL A 1 106 ? -30.525 1.183 40.710 1.00 77.31 106 VAL A N 1
ATOM 806 C CA . VAL A 1 106 ? -29.956 0.981 39.366 1.00 77.31 106 VAL A CA 1
ATOM 807 C C . VAL A 1 106 ? -28.452 0.710 39.424 1.00 77.31 106 VAL A C 1
ATOM 809 O O . VAL A 1 106 ? -27.961 -0.147 38.694 1.00 77.31 106 VAL A O 1
ATOM 812 N N . MET A 1 107 ? -27.694 1.413 40.274 1.00 76.75 107 MET A N 1
ATOM 813 C CA . MET A 1 107 ? -26.259 1.139 40.427 1.00 76.75 107 MET A CA 1
ATOM 814 C C . MET A 1 107 ? -26.004 -0.256 40.996 1.00 76.75 107 MET A C 1
ATOM 816 O O . MET A 1 107 ? -25.137 -0.964 40.483 1.00 76.75 107 MET A O 1
ATOM 820 N N . LYS A 1 108 ? -26.797 -0.675 41.985 1.00 86.69 108 LYS A N 1
ATOM 821 C CA . LYS A 1 108 ? -26.742 -2.029 42.539 1.00 86.69 108 LYS A CA 1
ATOM 822 C C . LYS A 1 108 ? -27.063 -3.086 41.477 1.00 86.69 108 LYS A C 1
ATOM 824 O O . LYS A 1 108 ? -26.305 -4.042 41.335 1.00 86.69 108 LYS A O 1
ATOM 829 N N . ASP A 1 109 ? -28.116 -2.887 40.689 1.00 81.81 109 ASP A N 1
ATOM 830 C CA . ASP A 1 109 ? -28.506 -3.808 39.616 1.00 81.81 109 ASP A CA 1
ATOM 831 C C . ASP A 1 109 ? -27.446 -3.877 38.510 1.00 81.81 109 ASP A C 1
ATOM 833 O O . ASP A 1 109 ? -27.171 -4.947 37.970 1.00 81.81 109 ASP A O 1
ATOM 837 N N . VAL A 1 110 ? -26.802 -2.753 38.176 1.00 79.00 110 VAL A N 1
ATOM 838 C CA . VAL A 1 110 ? -25.693 -2.713 37.209 1.00 79.00 110 VAL A CA 1
ATOM 839 C C . VAL A 1 110 ? -24.480 -3.485 37.726 1.00 79.00 110 VAL A C 1
ATOM 841 O O . VAL A 1 110 ? -23.848 -4.206 36.951 1.00 79.00 110 VAL A O 1
ATOM 844 N N . GLU A 1 111 ? -24.141 -3.363 39.010 1.00 84.25 111 GLU A N 1
ATOM 845 C CA . GLU A 1 111 ? -23.059 -4.135 39.630 1.00 84.25 111 GLU A CA 1
ATOM 846 C C . GLU A 1 111 ? -23.388 -5.631 39.688 1.00 84.25 111 GLU A C 1
ATOM 848 O O . GLU A 1 111 ? -22.545 -6.460 39.332 1.00 84.25 111 GLU A O 1
ATOM 853 N N . GLU A 1 112 ? -24.624 -5.984 40.043 1.00 84.69 112 GLU A N 1
ATOM 854 C CA . GLU A 1 112 ? -25.097 -7.367 40.054 1.00 84.69 112 GLU A CA 1
ATOM 855 C C . GLU A 1 112 ? -25.079 -7.975 38.645 1.00 84.69 112 GLU A C 1
ATOM 857 O O . GLU A 1 112 ? -24.497 -9.042 38.435 1.00 84.69 112 GLU A O 1
ATOM 862 N N . LEU A 1 113 ? -25.616 -7.266 37.647 1.00 84.50 113 LEU A N 1
ATOM 863 C CA . LEU A 1 113 ? -25.562 -7.678 36.245 1.00 84.50 113 LEU A CA 1
ATOM 864 C C . LEU A 1 113 ? -24.121 -7.823 35.767 1.00 84.50 113 LEU A C 1
ATOM 866 O O . LEU A 1 113 ? -23.804 -8.798 35.091 1.00 84.50 113 LEU A O 1
ATOM 870 N N . ARG A 1 114 ? -23.228 -6.890 36.119 1.00 78.75 114 ARG A N 1
ATOM 871 C CA . ARG A 1 114 ? -21.809 -6.959 35.749 1.00 78.75 114 ARG A CA 1
ATOM 872 C C . ARG A 1 114 ? -21.143 -8.208 36.322 1.00 78.75 114 ARG A C 1
ATOM 874 O O . ARG A 1 114 ? -20.403 -8.857 35.580 1.00 78.75 114 ARG A O 1
ATOM 881 N N . SER A 1 115 ? -21.439 -8.540 37.579 1.00 86.12 115 SER A N 1
ATOM 882 C CA . SER A 1 115 ? -20.967 -9.747 38.266 1.00 86.12 115 SER A CA 1
ATOM 883 C C . SER A 1 115 ? -21.498 -11.023 37.600 1.00 86.12 115 SER A C 1
ATOM 885 O O . SER A 1 115 ? -20.729 -11.935 37.303 1.00 86.12 115 SER A O 1
ATOM 88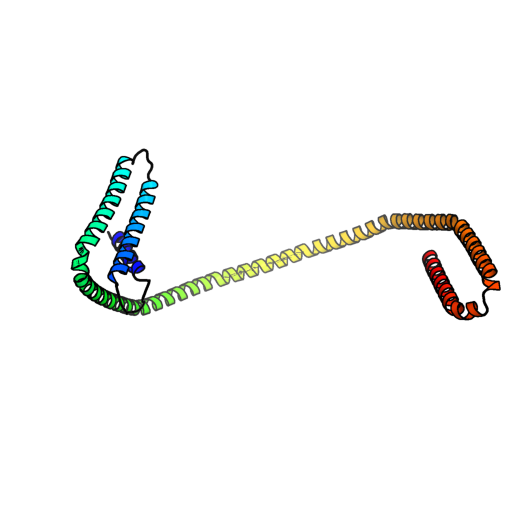7 N N . GLN A 1 116 ? -22.785 -11.063 37.237 1.00 85.38 116 GLN A N 1
ATOM 888 C CA . GLN A 1 116 ? -23.378 -12.198 36.514 1.00 85.38 116 GLN A CA 1
ATOM 889 C C . GLN A 1 116 ? -22.858 -12.332 35.066 1.00 85.38 116 GLN A C 1
ATOM 891 O O . GLN A 1 116 ? -22.712 -13.441 34.548 1.00 85.38 116 GLN A O 1
ATOM 896 N N . LEU A 1 117 ? -22.554 -11.213 34.396 1.00 83.19 117 LEU A N 1
ATOM 897 C CA . LEU A 1 117 ? -22.063 -11.174 33.012 1.00 83.19 117 LEU A CA 1
ATOM 898 C C . LEU A 1 117 ? -20.571 -11.471 32.880 1.00 83.19 117 LEU A C 1
ATOM 900 O O . LEU A 1 117 ? -20.125 -11.832 31.795 1.00 83.19 117 LEU A O 1
ATOM 904 N N . GLU A 1 118 ? -19.768 -11.269 33.920 1.00 82.56 118 GLU A N 1
ATOM 905 C CA . GLU A 1 118 ? -18.330 -11.540 33.881 1.00 82.56 118 GLU A CA 1
ATOM 906 C C . GLU A 1 118 ? -17.989 -13.000 33.514 1.00 82.56 118 GLU A C 1
ATOM 908 O O . GLU A 1 118 ? -17.273 -13.185 32.523 1.00 82.56 118 GLU A O 1
ATOM 913 N N . PRO A 1 119 ? -18.558 -14.041 34.161 1.00 88.06 119 PRO A N 1
ATOM 914 C CA . PRO A 1 119 ? -18.313 -15.426 33.757 1.00 88.06 119 PRO A CA 1
ATOM 915 C C . PRO A 1 119 ? -18.859 -15.729 32.354 1.00 88.06 119 PRO A C 1
ATOM 917 O O . PRO A 1 119 ? -18.202 -16.408 31.570 1.00 88.06 119 PRO A O 1
ATOM 920 N N . LYS A 1 120 ? -20.013 -15.161 31.974 1.00 83.81 120 LYS A N 1
ATOM 921 C CA . LYS A 1 120 ? -20.594 -15.358 30.633 1.00 83.81 120 LYS A CA 1
ATOM 922 C C . LYS A 1 120 ? -19.756 -14.727 29.524 1.00 83.81 120 LYS A C 1
ATOM 924 O O . LYS A 1 120 ? -19.651 -15.291 28.438 1.00 83.81 120 LYS A O 1
ATOM 929 N N . ARG A 1 121 ? -19.118 -13.586 29.794 1.00 79.19 121 ARG A N 1
ATOM 930 C CA . ARG A 1 121 ? -18.146 -12.969 28.880 1.00 79.19 121 ARG A CA 1
ATOM 931 C C . ARG A 1 121 ? -16.897 -13.830 28.723 1.00 79.19 121 ARG A C 1
ATOM 933 O O . ARG A 1 121 ? -16.392 -13.928 27.608 1.00 79.19 121 ARG A O 1
ATOM 940 N N . ALA A 1 122 ? -16.422 -14.460 29.798 1.00 87.69 122 ALA A N 1
ATOM 941 C CA . ALA A 1 122 ? -15.292 -15.385 29.735 1.00 87.69 122 ALA A CA 1
ATOM 942 C C . ALA A 1 122 ? -15.627 -16.643 28.911 1.00 87.69 122 ALA A C 1
ATOM 944 O O . ALA A 1 122 ? -14.872 -16.975 28.000 1.00 87.69 122 ALA A O 1
ATOM 945 N N . GLU A 1 123 ? -16.790 -17.266 29.150 1.00 87.19 123 GLU A N 1
ATOM 946 C CA . GLU A 1 123 ? -17.296 -18.394 28.347 1.00 87.19 123 GLU A CA 1
ATOM 947 C C . GLU A 1 123 ? -17.408 -18.017 26.859 1.00 87.19 123 GLU A C 1
ATOM 949 O O . GLU A 1 123 ? -16.932 -18.742 25.986 1.00 87.19 123 GLU A O 1
ATOM 954 N N . LEU A 1 124 ? -17.993 -16.851 26.554 1.00 87.88 124 LEU A N 1
ATOM 955 C CA . LEU A 1 124 ? -18.139 -16.370 25.179 1.00 87.88 124 LEU A CA 1
ATOM 956 C C . LEU A 1 124 ? -16.775 -16.156 24.511 1.00 87.88 124 LEU A C 1
ATOM 958 O O . LEU A 1 124 ? -16.588 -16.552 23.363 1.00 87.88 124 LEU A O 1
ATOM 962 N N . LYS A 1 125 ? -15.822 -15.548 25.226 1.00 86.00 125 LYS A N 1
ATOM 963 C CA . LYS A 1 125 ? -14.466 -15.326 24.721 1.00 86.00 125 LYS A CA 1
ATOM 964 C C . LYS A 1 125 ? -13.773 -16.649 24.395 1.00 86.00 125 LYS A C 1
ATOM 966 O O . LYS A 1 125 ? -13.221 -16.772 23.310 1.00 86.00 125 LYS A O 1
ATOM 971 N N . GLU A 1 126 ? -13.872 -17.645 25.274 1.00 91.81 126 GLU A N 1
ATOM 972 C CA . GLU A 1 126 ? -13.307 -18.977 25.031 1.00 91.81 126 GLU A CA 1
ATOM 973 C C . GLU A 1 126 ? -13.917 -19.637 23.784 1.00 91.81 126 GLU A C 1
ATOM 975 O O . GLU A 1 126 ? -13.205 -20.224 22.968 1.00 91.81 126 GLU A O 1
ATOM 980 N N . VAL A 1 127 ? -15.235 -19.518 23.600 1.00 91.69 127 VAL A N 1
ATOM 981 C CA . VAL A 1 127 ? -15.917 -20.033 22.405 1.00 91.69 127 VAL A CA 1
ATOM 982 C C . VAL A 1 127 ? -15.450 -19.299 21.146 1.00 91.69 127 VAL A C 1
ATOM 984 O O . VAL A 1 127 ? -15.194 -19.952 20.135 1.00 91.69 127 VAL A O 1
ATOM 987 N N . LEU A 1 128 ? -15.317 -17.971 21.185 1.00 88.44 128 LEU A N 1
ATOM 988 C CA . LEU A 1 128 ? -14.818 -17.187 20.051 1.00 88.44 128 LEU A CA 1
ATOM 989 C C . LEU A 1 128 ? -13.380 -17.562 19.693 1.00 88.44 128 LEU A C 1
ATOM 991 O O . LEU A 1 128 ? -13.102 -17.789 18.518 1.00 88.44 128 LEU A O 1
ATOM 995 N N . ASP A 1 129 ? -12.498 -17.677 20.685 1.00 88.81 129 ASP A N 1
ATOM 996 C CA . ASP A 1 129 ? -11.096 -18.049 20.479 1.00 88.81 129 ASP A CA 1
ATOM 997 C C . ASP A 1 129 ? -10.996 -19.440 19.826 1.00 88.81 129 ASP A C 1
ATOM 999 O O . ASP A 1 129 ? -10.284 -19.604 18.834 1.00 88.81 129 ASP A O 1
ATOM 1003 N N . LYS A 1 130 ? -11.806 -20.416 20.274 1.00 92.12 130 LYS A N 1
ATOM 1004 C CA . LYS A 1 130 ? -11.909 -21.741 19.629 1.00 92.12 130 LYS A CA 1
ATOM 1005 C C . LYS A 1 130 ? -12.342 -21.647 18.164 1.00 92.12 130 LYS A C 1
ATOM 1007 O O . LYS A 1 130 ? -11.713 -22.266 17.308 1.00 92.12 130 LYS A O 1
ATOM 1012 N N . HIS A 1 131 ? -13.379 -20.865 17.856 1.00 90.69 131 HIS A N 1
ATOM 1013 C CA . HIS A 1 131 ? -13.851 -20.707 16.474 1.00 90.69 131 HIS A CA 1
ATOM 1014 C C . HIS A 1 131 ? -12.806 -20.018 15.589 1.00 90.69 131 HIS A C 1
ATOM 1016 O O . HIS A 1 131 ? -12.586 -20.442 14.456 1.00 90.69 131 HIS A O 1
ATOM 1022 N N . ILE A 1 132 ? -12.135 -18.981 16.096 1.00 88.88 132 ILE A N 1
ATOM 1023 C CA . ILE A 1 132 ? -11.066 -18.282 15.374 1.00 88.88 132 ILE A CA 1
ATOM 1024 C C . ILE A 1 132 ? -9.909 -19.240 15.076 1.00 88.88 132 ILE A C 1
ATOM 1026 O O . ILE A 1 132 ? -9.429 -19.273 13.941 1.00 88.88 132 ILE A O 1
ATOM 1030 N N . ASP A 1 133 ? -9.497 -20.055 16.046 1.00 91.81 133 ASP A N 1
ATOM 1031 C CA . ASP A 1 133 ? -8.448 -21.057 15.852 1.00 91.81 133 ASP A CA 1
ATOM 1032 C C . ASP A 1 133 ? -8.853 -22.144 14.848 1.00 91.81 133 ASP A C 1
ATOM 1034 O O . ASP A 1 133 ? -8.038 -22.558 14.020 1.00 91.81 133 ASP A O 1
ATOM 1038 N N . GLU A 1 134 ? -10.109 -22.595 14.864 1.00 90.12 134 GLU A N 1
ATOM 1039 C CA . GLU A 1 134 ? -10.632 -23.527 13.861 1.00 90.12 134 GLU A CA 1
ATOM 1040 C C . GLU A 1 134 ? -10.630 -22.922 12.453 1.00 90.12 134 GLU A C 1
ATOM 1042 O O . GLU A 1 134 ? -10.197 -23.577 11.499 1.00 90.12 134 GLU A O 1
ATOM 1047 N N . TYR A 1 135 ? -11.068 -21.668 12.306 1.00 88.19 135 TYR A N 1
ATOM 1048 C CA . TYR A 1 135 ? -11.017 -20.963 11.026 1.00 88.19 135 TYR A CA 1
ATOM 1049 C C . TYR A 1 135 ? -9.580 -20.771 10.554 1.00 88.19 135 TYR A C 1
ATOM 1051 O O . TYR A 1 135 ? -9.281 -21.038 9.391 1.00 88.19 135 TYR A O 1
ATOM 1059 N N . ARG A 1 136 ? -8.668 -20.388 11.452 1.00 87.69 136 ARG A N 1
ATOM 1060 C CA . ARG A 1 136 ? -7.246 -20.240 11.141 1.00 87.69 136 ARG A CA 1
ATOM 1061 C C . ARG A 1 136 ? -6.647 -21.553 10.646 1.00 87.69 136 ARG A C 1
ATOM 1063 O O . ARG A 1 136 ? -6.013 -21.551 9.597 1.00 87.69 136 ARG A O 1
ATOM 1070 N N . LYS A 1 137 ? -6.899 -22.673 11.330 1.00 90.88 137 LYS A N 1
ATOM 1071 C CA . LYS A 1 137 ? -6.417 -24.005 10.919 1.00 90.88 137 LYS A CA 1
ATOM 1072 C C . LYS A 1 137 ? -6.963 -24.444 9.560 1.00 90.88 137 LYS A C 1
ATOM 1074 O O . LYS A 1 137 ? -6.247 -25.103 8.814 1.00 90.88 137 LYS A O 1
ATOM 1079 N N . LYS A 1 138 ? -8.208 -24.086 9.223 1.00 87.50 138 LYS A N 1
ATOM 1080 C CA . LYS A 1 138 ? -8.808 -24.378 7.907 1.00 87.50 138 LYS A CA 1
ATOM 1081 C C . LYS A 1 138 ? -8.255 -23.483 6.796 1.00 87.50 138 LYS A C 1
ATOM 1083 O O . LYS A 1 138 ? -8.074 -23.952 5.677 1.00 87.50 138 LYS A O 1
ATOM 1088 N N . LEU A 1 139 ? -7.988 -22.211 7.091 1.00 87.19 139 LEU A N 1
ATOM 1089 C CA . LEU A 1 139 ? -7.516 -21.234 6.106 1.00 87.19 139 LEU A CA 1
ATOM 1090 C C . LEU A 1 139 ? -6.005 -21.292 5.867 1.00 87.19 139 LEU A C 1
ATOM 1092 O O . LEU A 1 139 ? -5.563 -21.047 4.751 1.00 87.19 139 LEU A O 1
ATOM 1096 N N . GLU A 1 140 ? -5.208 -21.622 6.882 1.00 85.69 140 GLU A N 1
ATOM 1097 C CA . GLU A 1 140 ? -3.749 -21.686 6.779 1.00 85.69 140 GLU A CA 1
ATOM 1098 C C . GLU A 1 140 ? -3.240 -22.566 5.619 1.00 85.69 140 GLU A C 1
ATOM 1100 O O . GLU A 1 140 ? -2.404 -22.072 4.858 1.00 85.69 140 GLU A O 1
ATOM 1105 N N . PRO A 1 141 ? -3.721 -23.812 5.409 1.00 87.94 141 PRO A N 1
ATOM 1106 C CA . PRO A 1 141 ? -3.287 -24.618 4.271 1.00 87.94 141 PRO A CA 1
ATOM 1107 C C . PRO A 1 141 ? -3.737 -24.024 2.932 1.00 87.94 141 PRO A C 1
ATOM 1109 O O . PRO A 1 141 ? -2.926 -23.974 2.018 1.00 87.94 141 PRO A O 1
ATOM 1112 N N . LEU A 1 142 ? -4.962 -23.491 2.830 1.00 83.25 142 LEU A N 1
ATOM 1113 C CA . LEU A 1 142 ? -5.464 -22.865 1.596 1.00 83.25 142 LEU A CA 1
ATOM 1114 C C . LEU A 1 142 ? -4.624 -21.646 1.195 1.00 83.25 142 LEU A C 1
ATOM 1116 O O . LEU A 1 142 ? -4.326 -21.442 0.021 1.00 83.25 142 LEU A O 1
ATOM 1120 N N . ILE A 1 143 ? -4.215 -20.836 2.175 1.00 82.88 143 ILE A N 1
ATOM 1121 C CA . ILE A 1 143 ? -3.351 -19.677 1.942 1.00 82.88 143 ILE A CA 1
ATOM 1122 C C . ILE A 1 143 ? -1.948 -20.133 1.525 1.00 82.88 143 ILE A C 1
ATOM 1124 O O . ILE A 1 143 ? -1.399 -19.579 0.574 1.00 82.88 143 ILE A O 1
ATOM 1128 N N . LYS A 1 144 ? -1.369 -21.137 2.199 1.00 87.06 144 LYS A N 1
ATOM 1129 C CA . LYS A 1 144 ? -0.045 -21.679 1.845 1.00 87.06 144 LYS A CA 1
ATOM 1130 C C . LYS A 1 144 ? -0.041 -22.289 0.445 1.00 87.06 144 LYS A C 1
ATOM 1132 O O . LYS A 1 144 ? 0.805 -21.909 -0.356 1.00 87.06 144 LYS A O 1
ATOM 1137 N N . GLU A 1 145 ? -1.018 -23.135 0.132 1.00 85.88 145 GLU A N 1
ATOM 1138 C CA . GLU A 1 145 ? -1.189 -23.746 -1.190 1.00 85.88 145 GLU A CA 1
ATOM 1139 C C . GLU A 1 145 ? -1.334 -22.674 -2.276 1.00 85.88 145 GLU A C 1
ATOM 1141 O O . GLU A 1 145 ? -0.666 -22.735 -3.303 1.00 85.88 145 GLU A O 1
ATOM 1146 N N . HIS A 1 146 ? -2.133 -21.629 -2.032 1.00 80.50 146 HIS A N 1
ATOM 1147 C CA . HIS A 1 146 ? -2.304 -20.550 -3.001 1.00 80.50 146 HIS A CA 1
ATOM 1148 C C . HIS A 1 146 ? -1.030 -19.710 -3.195 1.00 80.50 146 HIS A C 1
ATOM 1150 O O . HIS A 1 146 ? -0.729 -19.289 -4.312 1.00 80.50 146 HIS A O 1
ATOM 1156 N N . ILE A 1 147 ? -0.258 -19.464 -2.131 1.00 84.44 147 ILE A N 1
ATOM 1157 C CA . ILE A 1 147 ? 1.032 -18.764 -2.224 1.00 84.44 147 ILE A CA 1
ATOM 1158 C C . ILE A 1 147 ? 2.050 -19.610 -2.997 1.00 84.44 147 ILE A C 1
ATOM 1160 O O . ILE A 1 147 ? 2.750 -19.069 -3.854 1.00 84.44 147 ILE A O 1
ATOM 1164 N N . GLU A 1 148 ? 2.125 -20.913 -2.721 1.00 87.62 148 GLU A N 1
ATOM 1165 C CA . GLU A 1 148 ? 3.020 -21.836 -3.424 1.00 87.62 148 GLU A CA 1
ATOM 1166 C C . GLU A 1 148 ? 2.645 -21.962 -4.902 1.00 87.62 148 GLU A C 1
ATOM 1168 O O . GLU A 1 148 ? 3.508 -21.762 -5.756 1.00 87.62 148 GLU A O 1
ATOM 1173 N N . LEU A 1 149 ? 1.360 -22.156 -5.217 1.00 86.88 149 LEU A N 1
ATOM 1174 C CA . LEU A 1 149 ? 0.862 -22.215 -6.592 1.00 86.88 149 LEU A CA 1
ATOM 1175 C C . LEU A 1 149 ? 1.225 -20.944 -7.369 1.00 86.88 149 LEU A C 1
ATOM 1177 O O . LEU A 1 149 ? 1.818 -21.026 -8.444 1.00 86.88 149 LEU A O 1
ATOM 1181 N N . ARG A 1 150 ? 0.954 -19.759 -6.802 1.00 83.50 150 ARG A N 1
ATOM 1182 C CA . ARG A 1 150 ? 1.293 -18.488 -7.460 1.00 83.50 150 ARG A CA 1
ATOM 1183 C C . ARG A 1 150 ? 2.795 -18.286 -7.619 1.00 83.50 150 ARG A C 1
ATOM 1185 O O . ARG A 1 150 ? 3.225 -17.673 -8.595 1.00 83.50 150 ARG A O 1
ATOM 1192 N N . ARG A 1 151 ? 3.608 -18.776 -6.680 1.00 86.38 151 ARG A N 1
ATOM 1193 C CA . ARG A 1 151 ? 5.069 -18.736 -6.808 1.00 86.38 151 ARG A CA 1
ATOM 1194 C C . ARG A 1 151 ? 5.529 -19.602 -7.978 1.00 86.38 151 ARG A C 1
ATOM 1196 O O . ARG A 1 151 ? 6.296 -19.117 -8.805 1.00 86.38 151 ARG A O 1
ATOM 1203 N N . THR A 1 152 ? 5.018 -20.827 -8.088 1.00 88.25 152 THR A N 1
ATOM 1204 C CA . THR A 1 152 ? 5.322 -21.730 -9.204 1.00 88.25 152 THR A CA 1
ATOM 1205 C C . THR A 1 152 ? 4.853 -21.157 -10.544 1.00 88.25 152 THR A C 1
ATOM 1207 O O . THR A 1 152 ? 5.604 -21.190 -11.516 1.00 88.25 152 THR A O 1
ATOM 1210 N N . GLU A 1 153 ? 3.656 -20.569 -10.609 1.00 87.88 153 GLU A N 1
ATOM 1211 C CA . GLU A 1 153 ? 3.151 -19.900 -11.816 1.00 87.88 153 GLU A CA 1
ATOM 1212 C C . GLU A 1 153 ? 4.026 -18.710 -12.228 1.00 87.88 153 GLU A C 1
ATOM 1214 O O . GLU A 1 153 ? 4.328 -18.546 -13.411 1.00 87.88 153 GLU A O 1
ATOM 1219 N N . MET A 1 154 ? 4.479 -17.900 -11.266 1.00 85.81 154 MET A N 1
ATOM 1220 C CA . MET A 1 154 ? 5.367 -16.765 -11.524 1.00 85.81 154 MET A CA 1
ATOM 1221 C C . MET A 1 154 ? 6.751 -17.218 -12.003 1.00 85.81 154 MET A C 1
ATOM 1223 O O . MET A 1 154 ? 7.307 -16.627 -12.929 1.00 85.81 154 MET A O 1
ATOM 1227 N N . GLU A 1 155 ? 7.308 -18.275 -11.409 1.00 89.38 155 GLU A N 1
ATOM 1228 C CA . GLU A 1 155 ? 8.572 -18.876 -11.847 1.00 89.38 155 GLU A CA 1
ATOM 1229 C C . GLU A 1 155 ? 8.442 -19.458 -13.267 1.00 89.38 155 GLU A C 1
ATOM 1231 O O . GLU A 1 155 ? 9.291 -19.192 -14.119 1.00 89.38 155 GLU A O 1
ATOM 1236 N N . ALA A 1 156 ? 7.336 -20.145 -13.575 1.00 89.50 156 ALA A N 1
ATOM 1237 C CA . ALA A 1 156 ? 7.047 -20.650 -14.918 1.00 89.50 156 ALA A CA 1
ATOM 1238 C C . ALA A 1 156 ? 6.841 -19.520 -15.943 1.00 89.50 156 ALA A C 1
ATOM 1240 O O . ALA A 1 156 ? 7.309 -19.612 -17.080 1.00 89.50 156 ALA A O 1
ATOM 1241 N N . PHE A 1 157 ? 6.164 -18.435 -15.559 1.00 90.00 157 PHE A N 1
ATOM 1242 C CA . PHE A 1 157 ? 5.995 -17.252 -16.401 1.00 90.00 157 PHE A CA 1
ATOM 1243 C C . PHE A 1 157 ? 7.335 -16.565 -16.673 1.00 90.00 157 PHE A C 1
ATOM 1245 O O . PHE A 1 157 ? 7.636 -16.237 -17.820 1.00 90.00 157 PHE A O 1
ATOM 1252 N N . ARG A 1 158 ? 8.176 -16.410 -15.643 1.00 87.94 158 ARG A N 1
ATOM 1253 C CA . ARG A 1 158 ? 9.528 -15.861 -15.777 1.00 87.94 158 ARG A CA 1
ATOM 1254 C C . ARG A 1 158 ? 10.377 -16.701 -16.729 1.00 87.94 158 ARG A C 1
ATOM 1256 O O . ARG A 1 158 ? 10.988 -16.131 -17.626 1.00 87.94 158 ARG A O 1
ATOM 1263 N N . ALA A 1 159 ? 10.342 -18.027 -16.594 1.00 91.12 159 ALA A N 1
ATOM 1264 C CA . ALA A 1 159 ? 11.051 -18.940 -17.488 1.00 91.12 159 ALA A CA 1
ATOM 1265 C C . ALA A 1 159 ? 10.563 -18.846 -18.947 1.00 91.12 159 ALA A C 1
ATOM 1267 O O . ALA A 1 159 ? 11.362 -18.938 -19.873 1.00 91.12 159 ALA A O 1
ATOM 1268 N N . LYS A 1 160 ? 9.261 -18.613 -19.178 1.00 89.50 160 LYS A N 1
ATOM 1269 C CA . LYS A 1 160 ? 8.713 -18.371 -20.528 1.00 89.50 160 LYS A CA 1
ATOM 1270 C C . LYS A 1 160 ? 9.085 -16.999 -21.094 1.00 89.50 160 LYS A C 1
ATOM 1272 O O . LYS A 1 160 ? 9.197 -16.861 -22.308 1.00 89.50 160 LYS A O 1
ATOM 1277 N N . MET A 1 161 ? 9.252 -15.991 -20.238 1.00 89.50 161 MET A N 1
ATOM 1278 C CA . MET A 1 161 ? 9.576 -14.621 -20.647 1.00 89.50 161 MET A CA 1
ATOM 1279 C C . MET A 1 161 ? 11.066 -14.399 -20.892 1.00 89.50 161 MET A C 1
ATOM 1281 O O . MET A 1 161 ? 11.416 -13.568 -21.722 1.00 89.50 161 MET A O 1
ATOM 1285 N N . GLU A 1 162 ? 11.943 -15.136 -20.216 1.00 88.81 162 GLU A N 1
ATOM 1286 C CA . GLU A 1 162 ? 13.394 -15.051 -20.401 1.00 88.81 162 GLU A CA 1
ATOM 1287 C C . GLU A 1 162 ? 13.841 -15.156 -21.875 1.00 88.81 162 GLU A C 1
ATOM 1289 O O . GLU A 1 162 ? 14.506 -14.227 -22.338 1.00 88.81 162 GLU A O 1
ATOM 1294 N N . PRO A 1 163 ? 13.417 -16.159 -22.676 1.00 91.38 163 PRO A N 1
ATOM 1295 C CA . PRO A 1 163 ? 13.786 -16.213 -24.093 1.00 91.38 163 PRO A CA 1
ATOM 1296 C C . PRO A 1 163 ? 13.197 -15.057 -24.912 1.00 91.38 163 PRO A C 1
ATOM 1298 O O . PRO A 1 163 ? 13.840 -14.588 -25.846 1.00 91.38 163 PRO A O 1
ATOM 1301 N N . ILE A 1 164 ? 12.007 -14.557 -24.555 1.00 90.81 164 ILE A N 1
ATOM 1302 C CA . ILE A 1 164 ? 11.377 -13.413 -25.234 1.00 90.81 164 ILE A CA 1
ATOM 1303 C C . ILE A 1 164 ? 12.195 -12.142 -24.976 1.00 90.81 164 ILE A C 1
ATOM 1305 O O . ILE A 1 164 ? 12.452 -11.371 -25.896 1.00 90.81 164 ILE A O 1
ATOM 1309 N N . VAL A 1 165 ? 12.644 -11.927 -23.737 1.00 88.69 165 VAL A N 1
ATOM 1310 C CA . VAL A 1 165 ? 13.500 -10.789 -23.373 1.00 88.69 165 VAL A CA 1
ATOM 1311 C C . VAL A 1 165 ? 14.844 -10.862 -24.095 1.00 88.69 165 VAL A C 1
ATOM 1313 O O . VAL A 1 165 ? 15.308 -9.838 -24.595 1.00 88.69 165 VAL A O 1
ATOM 1316 N N . GLU A 1 166 ? 15.448 -12.046 -24.197 1.00 90.69 166 GLU A N 1
ATOM 1317 C CA . GLU A 1 166 ? 16.688 -12.236 -24.958 1.00 90.69 166 GLU A CA 1
ATOM 1318 C C . GLU A 1 166 ? 16.487 -11.998 -26.464 1.00 90.69 166 GLU A C 1
ATOM 1320 O O . GLU A 1 166 ? 17.287 -11.298 -27.087 1.00 90.69 166 GLU A O 1
ATOM 1325 N N . GLU A 1 167 ? 15.379 -12.465 -27.049 1.00 90.62 167 GLU A N 1
ATOM 1326 C CA . GLU A 1 167 ? 15.033 -12.177 -28.447 1.00 90.62 167 GLU A CA 1
ATOM 1327 C C . GLU A 1 167 ? 14.829 -10.671 -28.684 1.00 90.62 167 GLU A C 1
ATOM 1329 O O . GLU A 1 167 ? 15.328 -10.115 -29.668 1.00 90.62 167 GLU A O 1
ATOM 1334 N N . LEU A 1 168 ? 14.139 -9.977 -27.771 1.00 90.94 168 LEU A N 1
ATOM 1335 C CA . LEU A 1 168 ? 13.975 -8.526 -27.840 1.00 90.94 168 LEU A CA 1
ATOM 1336 C C . LEU A 1 168 ? 15.314 -7.795 -27.708 1.00 90.94 168 LEU A C 1
ATOM 1338 O O . LEU A 1 168 ? 15.561 -6.865 -28.473 1.00 90.94 168 LEU A O 1
ATOM 1342 N N . ARG A 1 169 ? 16.192 -8.204 -26.783 1.00 88.94 169 ARG A N 1
ATOM 1343 C CA . ARG A 1 169 ? 17.540 -7.627 -26.641 1.00 88.94 169 ARG A CA 1
ATOM 1344 C C . ARG A 1 169 ? 18.349 -7.783 -27.922 1.00 88.94 169 ARG A C 1
ATOM 1346 O O . ARG A 1 169 ? 18.957 -6.810 -28.366 1.00 88.94 169 ARG A O 1
ATOM 1353 N N . ALA A 1 170 ? 18.307 -8.961 -28.543 1.00 91.31 170 ALA A N 1
ATOM 1354 C CA . ALA A 1 170 ? 18.974 -9.211 -29.816 1.00 91.31 170 ALA A CA 1
ATOM 1355 C C . ALA A 1 170 ? 18.418 -8.312 -30.935 1.00 91.31 170 ALA A C 1
ATOM 1357 O O . ALA A 1 170 ? 19.190 -7.665 -31.642 1.00 91.31 170 ALA A O 1
ATOM 1358 N N . LYS A 1 171 ? 17.088 -8.193 -31.054 1.00 88.94 171 LYS A N 1
ATOM 1359 C CA . LYS A 1 171 ? 16.439 -7.298 -32.031 1.00 88.94 171 LYS A CA 1
ATOM 1360 C C . LYS A 1 171 ? 16.793 -5.829 -31.802 1.00 88.94 171 LYS A C 1
ATOM 1362 O O . LYS A 1 171 ? 17.078 -5.117 -32.757 1.00 88.94 171 LYS A O 1
ATOM 1367 N N . VAL A 1 172 ? 16.823 -5.371 -30.551 1.00 89.06 172 VAL A N 1
ATOM 1368 C CA . VAL A 1 172 ? 17.226 -3.996 -30.220 1.00 89.06 172 VAL A CA 1
ATOM 1369 C C . VAL A 1 172 ? 18.685 -3.751 -30.600 1.00 89.06 172 VAL A C 1
ATOM 1371 O O . VAL A 1 172 ? 18.972 -2.724 -31.208 1.00 89.06 172 VAL A O 1
ATOM 1374 N N . ALA A 1 173 ? 19.596 -4.682 -30.305 1.00 87.00 173 ALA A N 1
ATOM 1375 C CA . ALA A 1 173 ? 21.005 -4.551 -30.679 1.00 87.00 173 ALA A CA 1
ATOM 1376 C C . ALA A 1 173 ? 21.192 -4.448 -32.204 1.00 87.00 173 ALA A C 1
ATOM 1378 O O . ALA A 1 173 ? 21.911 -3.566 -32.672 1.00 87.00 173 ALA A O 1
ATOM 1379 N N . ILE A 1 174 ? 20.486 -5.285 -32.976 1.00 87.81 174 ILE A N 1
ATOM 1380 C CA . ILE A 1 174 ? 20.491 -5.229 -34.446 1.00 87.81 174 ILE A CA 1
ATOM 1381 C C . ILE A 1 174 ? 19.949 -3.879 -34.932 1.00 87.81 174 ILE A C 1
ATOM 1383 O O . ILE A 1 174 ? 20.608 -3.200 -35.715 1.00 87.81 174 ILE A O 1
ATOM 1387 N N . ASN A 1 175 ? 18.797 -3.440 -34.421 1.00 84.69 175 ASN A N 1
ATOM 1388 C CA . ASN A 1 175 ? 18.188 -2.172 -34.822 1.00 84.69 175 ASN A CA 1
ATOM 1389 C C . ASN A 1 175 ? 19.072 -0.961 -34.487 1.00 84.69 175 ASN A C 1
ATOM 1391 O O . ASN A 1 175 ? 19.084 0.011 -35.243 1.00 84.69 175 ASN A O 1
ATOM 1395 N N . VAL A 1 176 ? 19.798 -0.990 -33.365 1.00 85.81 176 VAL A N 1
ATOM 1396 C CA . VAL A 1 176 ? 20.743 0.071 -32.987 1.00 85.81 176 VAL A CA 1
ATOM 1397 C C . VAL A 1 176 ? 21.907 0.127 -33.972 1.00 85.81 176 VAL A C 1
ATOM 1399 O O . VAL A 1 176 ? 22.243 1.220 -34.425 1.00 85.81 176 VAL A O 1
ATOM 1402 N N . GLU A 1 177 ? 22.482 -1.016 -34.351 1.00 85.50 177 GLU A N 1
ATOM 1403 C CA . GLU A 1 177 ? 23.547 -1.053 -35.360 1.00 85.50 177 GLU A CA 1
ATOM 1404 C C . GLU A 1 177 ? 23.036 -0.610 -36.739 1.00 85.50 177 GLU A C 1
ATOM 1406 O O . GLU A 1 177 ? 23.647 0.258 -37.357 1.00 85.50 177 GLU A O 1
AT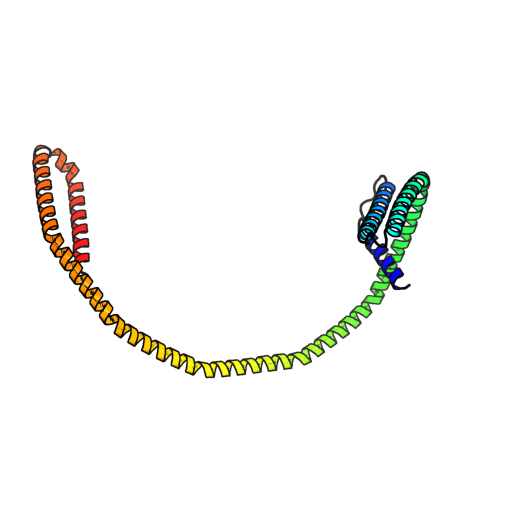OM 1411 N N . GLU A 1 178 ? 21.861 -1.068 -37.183 1.00 83.62 178 GLU A N 1
ATOM 1412 C CA . GLU A 1 178 ? 21.247 -0.590 -38.431 1.00 83.62 178 GLU A CA 1
ATOM 1413 C C . GLU A 1 178 ? 20.984 0.923 -38.411 1.00 83.62 178 GLU A C 1
ATOM 1415 O O . GLU A 1 178 ? 21.225 1.627 -39.396 1.00 83.62 178 GLU A O 1
ATOM 1420 N N . THR A 1 179 ? 20.500 1.445 -37.281 1.00 84.31 179 THR A N 1
ATOM 1421 C CA . THR A 1 179 ? 20.252 2.880 -37.100 1.00 84.31 179 THR A CA 1
ATOM 1422 C C . THR A 1 179 ? 21.563 3.655 -37.137 1.00 84.31 179 THR A C 1
ATOM 1424 O O . THR A 1 179 ? 21.654 4.670 -37.822 1.00 84.31 179 THR A O 1
ATOM 1427 N N . LYS A 1 180 ? 22.607 3.162 -36.467 1.00 81.06 180 LYS A N 1
ATOM 1428 C CA . LYS A 1 180 ? 23.948 3.750 -36.486 1.00 81.06 180 LYS A CA 1
ATOM 1429 C C . LYS A 1 180 ? 24.526 3.777 -37.900 1.00 81.06 180 LYS A C 1
ATOM 1431 O O . LYS A 1 180 ? 25.038 4.817 -38.310 1.00 81.06 180 LYS A O 1
ATOM 1436 N N . THR A 1 181 ? 24.379 2.703 -38.677 1.00 84.38 181 THR A N 1
ATOM 1437 C CA . THR A 1 181 ? 24.795 2.662 -40.089 1.00 84.38 181 THR A CA 1
ATOM 1438 C C . THR A 1 181 ? 24.026 3.671 -40.940 1.00 84.38 181 THR A C 1
ATOM 1440 O O . THR A 1 181 ? 24.626 4.330 -41.783 1.00 84.38 181 THR A O 1
ATOM 1443 N N . LYS A 1 182 ? 22.718 3.852 -40.712 1.00 82.62 182 LYS A N 1
ATOM 1444 C CA . LYS A 1 182 ? 21.910 4.849 -41.441 1.00 82.62 182 LYS A CA 1
ATOM 1445 C C . LYS A 1 182 ? 22.195 6.292 -41.017 1.00 82.62 182 LYS A C 1
ATOM 1447 O O . LYS A 1 182 ? 22.065 7.199 -41.834 1.00 82.62 182 LYS A O 1
ATOM 1452 N N . LEU A 1 183 ? 22.576 6.516 -39.760 1.00 81.81 183 LEU A N 1
ATOM 1453 C CA . LEU A 1 183 ? 22.909 7.842 -39.236 1.00 81.81 183 LEU A CA 1
ATOM 1454 C C . LEU A 1 183 ? 24.337 8.277 -39.584 1.00 81.81 183 LEU A C 1
ATOM 1456 O O . LEU A 1 183 ? 24.577 9.476 -39.694 1.00 81.81 183 LEU A O 1
ATOM 1460 N N . MET A 1 184 ? 25.271 7.343 -39.789 1.00 81.25 184 MET A N 1
ATOM 1461 C CA . MET A 1 184 ? 26.673 7.654 -40.091 1.00 81.25 184 MET A CA 1
ATOM 1462 C C . MET A 1 184 ? 26.836 8.581 -41.317 1.00 81.25 184 MET A C 1
ATOM 1464 O O . MET A 1 184 ? 27.471 9.622 -41.156 1.00 81.25 184 MET A O 1
ATOM 1468 N N . PRO A 1 185 ? 26.176 8.343 -42.472 1.00 85.38 185 PRO A N 1
ATOM 1469 C CA . PRO A 1 185 ? 26.222 9.270 -43.604 1.00 85.38 185 PRO A CA 1
ATOM 1470 C C . PRO A 1 185 ? 25.638 10.649 -43.288 1.00 85.38 185 PRO A C 1
ATOM 1472 O O . PRO A 1 185 ? 26.133 11.655 -43.780 1.00 85.38 185 PRO A O 1
ATOM 1475 N N . ILE A 1 186 ? 24.591 10.729 -42.459 1.00 83.06 186 ILE A N 1
ATOM 1476 C CA . ILE A 1 186 ? 23.997 12.017 -42.068 1.00 83.06 186 ILE A CA 1
ATOM 1477 C C . ILE A 1 186 ? 24.998 12.808 -41.227 1.00 83.06 186 ILE A C 1
ATOM 1479 O O . ILE A 1 186 ? 25.195 13.997 -41.469 1.00 83.06 186 ILE A O 1
ATOM 1483 N N . VAL A 1 187 ? 25.664 12.148 -40.276 1.00 81.44 187 VAL A N 1
ATOM 1484 C CA . VAL A 1 187 ? 26.723 12.758 -39.462 1.00 81.44 187 VAL A CA 1
ATOM 1485 C C . VAL A 1 187 ? 27.884 13.218 -40.343 1.00 81.44 187 VAL A C 1
ATOM 1487 O O . VAL A 1 187 ? 28.372 14.331 -40.160 1.00 81.44 187 VAL A O 1
ATOM 1490 N N . GLU A 1 188 ? 28.295 12.418 -41.326 1.00 85.69 188 GLU A N 1
ATOM 1491 C CA . GLU A 1 188 ? 29.344 12.789 -42.283 1.00 85.69 188 GLU A CA 1
ATOM 1492 C C . GLU A 1 188 ? 28.943 13.981 -43.159 1.00 85.69 188 GLU A C 1
ATOM 1494 O O . GLU A 1 188 ? 29.730 14.914 -43.299 1.00 85.69 188 GLU A O 1
ATOM 1499 N N . ILE A 1 189 ? 27.710 14.016 -43.677 1.00 84.75 189 ILE A N 1
ATOM 1500 C CA . ILE A 1 189 ? 27.183 15.146 -44.461 1.00 84.75 189 ILE A CA 1
ATOM 1501 C C . ILE A 1 189 ? 27.134 16.418 -43.610 1.00 84.75 189 ILE A C 1
ATOM 1503 O O . ILE A 1 189 ? 27.537 17.486 -44.071 1.00 84.75 189 ILE A O 1
ATOM 1507 N N . VAL A 1 190 ? 26.648 16.326 -42.369 1.00 85.06 190 VAL A N 1
ATOM 1508 C CA . VAL A 1 190 ? 26.587 17.469 -41.447 1.00 85.06 190 VAL A CA 1
ATOM 1509 C C . VAL A 1 190 ? 27.992 17.961 -41.114 1.00 85.06 190 VAL A C 1
ATOM 1511 O O . VAL A 1 190 ? 28.235 19.165 -41.161 1.00 85.06 190 VAL A O 1
ATOM 1514 N N . ARG A 1 191 ? 28.927 17.047 -40.835 1.00 81.94 191 ARG A N 1
ATOM 1515 C CA . ARG A 1 191 ? 30.328 17.379 -40.565 1.00 81.94 191 ARG A CA 1
ATOM 1516 C C . ARG A 1 191 ? 30.976 18.064 -41.767 1.00 81.94 191 ARG A C 1
ATOM 1518 O O . ARG A 1 191 ? 31.565 19.121 -41.591 1.00 81.94 191 ARG A O 1
ATOM 1525 N N . ALA A 1 192 ? 30.809 17.517 -42.970 1.00 86.25 192 ALA A N 1
ATOM 1526 C CA . ALA A 1 192 ? 31.343 18.098 -44.200 1.00 86.25 192 ALA A CA 1
ATOM 1527 C C . ALA A 1 192 ? 30.778 19.502 -44.462 1.00 86.25 192 ALA A C 1
ATOM 1529 O O . ALA A 1 192 ? 31.546 20.431 -44.699 1.00 86.25 192 ALA A O 1
ATOM 1530 N N . LYS A 1 193 ? 29.455 19.689 -44.331 1.00 83.12 193 LYS A N 1
ATOM 1531 C CA . LYS A 1 193 ? 28.822 21.009 -44.482 1.00 83.12 193 LYS A CA 1
ATOM 1532 C C . LYS A 1 193 ? 29.281 22.009 -43.427 1.00 83.12 193 LYS A C 1
ATOM 1534 O O . LYS A 1 193 ? 29.423 23.186 -43.736 1.00 83.12 193 LYS A O 1
ATOM 1539 N N . LEU A 1 194 ? 29.489 21.575 -42.185 1.00 83.44 194 LEU A N 1
ATOM 1540 C CA . LEU A 1 194 ? 30.019 22.447 -41.136 1.00 83.44 194 LEU A CA 1
ATOM 1541 C C . LEU A 1 194 ? 31.454 22.876 -41.443 1.00 83.44 194 LEU A C 1
ATOM 1543 O O . LEU A 1 194 ? 31.758 24.057 -41.312 1.00 83.44 194 LEU A O 1
ATOM 1547 N N . THR A 1 195 ? 32.308 21.953 -41.890 1.00 83.19 195 THR A N 1
ATOM 1548 C CA . THR A 1 195 ? 33.680 22.273 -42.308 1.00 83.19 195 THR A CA 1
ATOM 1549 C C . THR A 1 195 ? 33.692 23.245 -43.490 1.00 83.19 195 THR A C 1
ATOM 1551 O O . THR A 1 195 ? 34.369 24.263 -43.411 1.00 83.19 195 THR A O 1
ATOM 1554 N N . GLU A 1 196 ? 32.881 23.007 -44.524 1.00 84.31 196 GLU A N 1
ATOM 1555 C CA . GLU A 1 196 ? 32.737 23.905 -45.682 1.00 84.31 196 GLU A CA 1
ATOM 1556 C C . GLU A 1 196 ? 32.278 25.309 -45.258 1.00 84.31 196 GLU A C 1
ATOM 1558 O O . GLU A 1 196 ? 32.896 26.307 -45.619 1.00 84.31 196 GLU A O 1
ATOM 1563 N N . ARG A 1 197 ? 31.240 25.407 -44.414 1.00 79.25 197 ARG A N 1
ATOM 1564 C CA . ARG A 1 197 ? 30.751 26.699 -43.904 1.00 79.25 197 ARG A CA 1
ATOM 1565 C C . ARG A 1 197 ? 31.782 27.422 -43.043 1.00 79.25 197 ARG A C 1
ATOM 1567 O O . ARG A 1 197 ? 31.858 28.647 -43.102 1.00 79.25 197 ARG A O 1
ATOM 1574 N N . LEU A 1 198 ? 32.566 26.697 -42.247 1.00 81.31 198 LEU A N 1
ATOM 1575 C CA . LEU A 1 198 ? 33.658 27.279 -41.466 1.00 81.31 198 LEU A CA 1
ATOM 1576 C C . LEU A 1 198 ? 34.786 27.795 -42.367 1.00 81.31 198 LEU A C 1
ATOM 1578 O O . LEU A 1 198 ? 35.319 28.872 -42.101 1.00 81.31 198 LEU A O 1
ATOM 1582 N N . GLU A 1 199 ? 35.123 27.085 -43.442 1.00 82.38 199 GLU A N 1
ATOM 1583 C CA . GLU A 1 199 ? 36.098 27.547 -44.435 1.00 82.38 199 GLU A CA 1
ATOM 1584 C C . GLU A 1 199 ? 35.597 28.773 -45.208 1.00 82.38 199 GLU A C 1
ATOM 1586 O O . GLU A 1 199 ? 36.330 29.754 -45.337 1.00 82.38 199 GLU A O 1
ATOM 1591 N N . GLU A 1 200 ? 34.340 28.786 -45.653 1.00 82.06 200 GLU A N 1
ATOM 1592 C CA . GLU A 1 200 ? 33.725 29.956 -46.293 1.00 82.06 200 GLU A CA 1
ATOM 1593 C C . GLU A 1 200 ? 33.739 31.175 -45.364 1.00 82.06 200 GLU A C 1
ATOM 1595 O O . GLU A 1 200 ? 34.164 32.260 -45.768 1.00 82.06 200 GLU A O 1
ATOM 1600 N N . LEU A 1 201 ? 33.342 30.996 -44.098 1.00 80.19 201 LEU A N 1
ATOM 1601 C CA . LEU A 1 201 ? 33.384 32.055 -43.090 1.00 80.19 201 LEU A CA 1
ATOM 1602 C C . LEU A 1 201 ? 34.810 32.545 -42.849 1.00 80.19 201 LEU A C 1
ATOM 1604 O O . LEU A 1 201 ? 35.029 33.750 -42.771 1.00 80.19 201 LEU A O 1
ATOM 1608 N N . ARG A 1 202 ? 35.790 31.640 -42.775 1.00 75.44 202 ARG A N 1
ATOM 1609 C CA . ARG A 1 202 ? 37.206 31.996 -42.632 1.00 75.44 202 ARG A CA 1
ATOM 1610 C C . ARG A 1 202 ? 37.706 32.808 -43.827 1.00 75.44 202 ARG A C 1
ATOM 1612 O O . ARG A 1 202 ? 38.453 33.764 -43.638 1.00 75.44 202 ARG A O 1
ATOM 1619 N N . THR A 1 203 ? 37.287 32.453 -45.038 1.00 80.69 203 THR A N 1
ATOM 1620 C CA . THR A 1 203 ? 37.698 33.124 -46.279 1.00 80.69 203 THR A CA 1
ATOM 1621 C C . THR A 1 203 ? 37.047 34.500 -46.412 1.00 80.69 203 THR A C 1
ATOM 1623 O O . THR A 1 203 ? 37.719 35.461 -46.777 1.00 80.69 203 THR A O 1
ATOM 1626 N N . LEU A 1 204 ? 35.766 34.620 -46.045 1.00 77.69 204 LEU A N 1
ATOM 1627 C CA . LEU A 1 204 ? 35.052 35.897 -45.979 1.00 77.69 204 LEU A CA 1
ATOM 1628 C C . LEU A 1 204 ? 35.610 36.801 -44.881 1.00 77.69 204 LEU A C 1
ATOM 1630 O O . LEU A 1 204 ? 35.739 38.000 -45.097 1.00 77.69 204 LEU A O 1
ATOM 1634 N N . ALA A 1 205 ? 35.963 36.243 -43.722 1.00 76.25 205 ALA A N 1
ATOM 1635 C CA . ALA A 1 205 ? 36.481 37.001 -42.588 1.00 76.25 205 ALA A CA 1
ATOM 1636 C C . ALA A 1 205 ? 37.956 37.403 -42.742 1.00 76.25 205 ALA A C 1
ATOM 1638 O O . ALA A 1 205 ? 38.366 38.379 -42.124 1.00 76.25 205 ALA A O 1
ATOM 1639 N N . ALA A 1 206 ? 38.756 36.700 -43.552 1.00 74.81 206 ALA A N 1
ATOM 1640 C CA . ALA A 1 206 ? 40.170 37.013 -43.780 1.00 74.81 206 ALA A CA 1
ATOM 1641 C C . ALA A 1 206 ? 40.441 38.475 -44.209 1.00 74.81 206 ALA A C 1
ATOM 1643 O O . ALA A 1 206 ? 41.264 39.121 -43.556 1.00 74.81 206 ALA A O 1
ATOM 1644 N N . PRO A 1 207 ? 39.769 39.044 -45.233 1.00 77.19 207 PRO A N 1
ATOM 1645 C CA . PRO A 1 207 ? 39.977 40.441 -45.614 1.00 77.19 207 PRO A CA 1
ATOM 1646 C C . PRO A 1 207 ? 39.515 41.417 -44.528 1.00 77.19 207 PRO A C 1
ATOM 1648 O O . PRO A 1 207 ? 40.224 42.378 -44.254 1.00 77.19 207 PRO A O 1
ATOM 1651 N N . TYR A 1 208 ? 38.392 41.146 -43.850 1.00 73.06 208 TYR A N 1
ATOM 1652 C CA . TYR A 1 208 ? 37.941 41.983 -42.733 1.00 73.06 208 TYR A CA 1
ATOM 1653 C C . TYR A 1 208 ? 38.918 41.945 -41.560 1.00 73.06 208 TYR A C 1
ATOM 1655 O O . TYR A 1 208 ? 39.142 42.971 -40.933 1.00 73.06 208 TYR A O 1
ATOM 1663 N N . ALA A 1 209 ? 39.516 40.787 -41.266 1.00 70.69 209 ALA A N 1
ATOM 1664 C CA . ALA A 1 209 ? 40.510 40.637 -40.212 1.00 70.69 209 ALA A CA 1
ATOM 1665 C C . ALA A 1 209 ? 41.801 41.406 -40.533 1.00 70.69 209 ALA A C 1
ATOM 1667 O O . ALA A 1 209 ? 42.353 42.050 -39.641 1.00 70.69 209 ALA A O 1
ATOM 1668 N N . GLU A 1 210 ? 42.264 41.382 -41.788 1.00 74.50 210 GLU A N 1
ATOM 1669 C CA . GLU A 1 210 ? 43.411 42.192 -42.216 1.00 74.50 210 GLU A CA 1
ATOM 1670 C C . GLU A 1 210 ? 43.081 43.691 -42.238 1.00 74.50 210 GLU A C 1
ATOM 1672 O O . GLU A 1 210 ? 43.874 44.484 -41.738 1.00 74.50 210 GLU A O 1
ATOM 1677 N N . GLU A 1 211 ? 41.891 44.095 -42.693 1.00 74.19 211 GLU A N 1
ATOM 1678 C CA . GLU A 1 211 ? 41.464 45.499 -42.650 1.00 74.19 211 GLU A CA 1
ATOM 1679 C C . GLU A 1 211 ? 41.356 46.008 -41.203 1.00 74.19 211 GLU A C 1
ATOM 1681 O O . GLU A 1 211 ? 41.863 47.084 -40.881 1.00 74.19 211 GLU A O 1
ATOM 1686 N N . TYR A 1 212 ? 40.782 45.212 -40.293 1.00 72.50 212 TYR A N 1
ATOM 1687 C CA . TYR A 1 212 ? 40.729 45.547 -38.867 1.00 72.50 212 TYR A CA 1
ATOM 1688 C C . TYR A 1 212 ? 42.125 45.644 -38.255 1.00 72.50 212 TYR A C 1
ATOM 1690 O O . TYR A 1 212 ? 42.393 46.543 -37.459 1.00 72.50 212 TYR A O 1
ATOM 1698 N N . LYS A 1 213 ? 43.030 44.733 -38.623 1.00 71.50 213 LYS A N 1
ATOM 1699 C CA . LYS A 1 213 ? 44.424 44.743 -38.174 1.00 71.50 213 LYS A CA 1
ATOM 1700 C C . LYS A 1 213 ? 45.160 45.983 -38.682 1.00 71.50 213 LYS A C 1
ATOM 1702 O O . LYS A 1 213 ? 45.850 46.625 -37.893 1.00 71.50 213 LYS A O 1
ATOM 1707 N N . GLU A 1 214 ? 44.973 46.376 -39.941 1.00 76.75 214 GLU A N 1
ATOM 1708 C CA . GLU A 1 214 ? 45.526 47.622 -40.482 1.00 76.75 214 GLU A CA 1
ATOM 1709 C C . GLU A 1 214 ? 44.950 48.861 -39.790 1.00 76.75 214 GLU A C 1
ATOM 1711 O O . GLU A 1 214 ? 45.709 49.754 -39.403 1.00 76.75 214 GLU A O 1
ATOM 1716 N N . GLN A 1 215 ? 43.631 48.918 -39.585 1.00 74.62 215 GLN A N 1
ATOM 1717 C CA . GLN A 1 215 ? 42.979 50.023 -38.878 1.00 74.62 215 GLN A CA 1
ATOM 1718 C C . GLN A 1 215 ? 43.448 50.113 -37.421 1.00 74.62 215 GLN A C 1
ATOM 1720 O O . GLN A 1 215 ? 43.733 51.209 -36.941 1.00 74.62 215 GLN A O 1
ATOM 1725 N N . MET A 1 216 ? 43.612 48.981 -36.727 1.00 73.19 216 MET A N 1
ATOM 1726 C CA . MET A 1 216 ? 44.164 48.960 -35.371 1.00 73.19 216 MET A CA 1
ATOM 1727 C C . MET A 1 216 ? 45.621 49.424 -35.340 1.00 73.19 216 MET A C 1
ATOM 1729 O O . MET A 1 216 ? 45.975 50.210 -34.466 1.00 73.19 216 MET A O 1
ATOM 1733 N N . ILE A 1 217 ? 46.467 48.987 -36.279 1.00 76.00 217 ILE A N 1
ATOM 1734 C CA . ILE A 1 217 ? 47.862 49.446 -36.362 1.00 76.00 217 ILE A CA 1
ATOM 1735 C C . ILE A 1 217 ? 47.915 50.958 -36.615 1.00 76.00 217 ILE A C 1
ATOM 1737 O O . ILE A 1 217 ? 48.686 51.651 -35.948 1.00 76.00 217 ILE A O 1
ATOM 1741 N N . LYS A 1 218 ? 47.070 51.487 -37.512 1.00 77.62 218 LYS A N 1
ATOM 1742 C CA . LYS A 1 218 ? 46.949 52.934 -37.755 1.00 77.62 218 LYS A CA 1
ATOM 1743 C C . LYS A 1 218 ? 46.490 53.683 -36.507 1.00 77.62 218 LYS A C 1
ATOM 1745 O O . LYS A 1 218 ? 47.152 54.634 -36.108 1.00 77.62 218 LYS A O 1
ATOM 1750 N N . ALA A 1 219 ? 45.432 53.220 -35.842 1.00 74.62 219 ALA A N 1
ATOM 1751 C CA . ALA A 1 219 ? 44.918 53.844 -34.625 1.00 74.62 219 ALA A CA 1
ATOM 1752 C C . ALA A 1 219 ? 45.959 53.843 -33.492 1.00 74.62 219 ALA A C 1
ATOM 1754 O O . ALA A 1 219 ? 46.158 54.858 -32.827 1.00 74.62 219 ALA A O 1
ATOM 1755 N N . VAL A 1 220 ? 46.678 52.732 -33.294 1.00 74.06 220 VAL A N 1
ATOM 1756 C CA . VAL A 1 220 ? 47.776 52.647 -32.317 1.00 74.06 220 VAL A CA 1
ATOM 1757 C C . VAL A 1 220 ? 48.928 53.581 -32.701 1.00 74.06 220 VAL A C 1
ATOM 1759 O O . VAL A 1 220 ? 49.513 54.208 -31.818 1.00 74.06 220 VAL A O 1
ATOM 1762 N N . GLY A 1 221 ? 49.237 53.711 -33.994 1.00 74.44 221 GLY A N 1
ATOM 1763 C CA . GLY A 1 221 ? 50.222 54.658 -34.516 1.00 74.44 221 GLY A CA 1
ATOM 1764 C C . GLY A 1 221 ? 49.851 56.112 -34.223 1.00 74.44 221 GLY A C 1
ATOM 1765 O O . GLY A 1 221 ? 50.645 56.824 -33.616 1.00 74.44 221 GLY A O 1
ATOM 1766 N N . GLU A 1 222 ? 48.628 56.524 -34.557 1.00 76.50 222 GLU A N 1
ATOM 1767 C CA . GLU A 1 222 ? 48.123 57.882 -34.313 1.00 76.50 222 GLU A CA 1
ATOM 1768 C C . GLU A 1 222 ? 48.058 58.223 -32.822 1.00 76.50 222 GLU A C 1
ATOM 1770 O O . GLU A 1 222 ? 48.417 59.329 -32.415 1.00 76.50 222 GLU A O 1
ATOM 1775 N N . VAL A 1 223 ? 47.624 57.274 -31.986 1.00 74.62 223 VAL A N 1
ATOM 1776 C CA . VAL A 1 223 ? 47.634 57.442 -30.528 1.00 74.62 223 VAL A CA 1
ATOM 1777 C C . VAL A 1 223 ? 49.069 57.583 -30.032 1.00 74.62 223 VAL A C 1
ATOM 1779 O O . VAL A 1 223 ? 49.352 58.486 -29.251 1.00 74.62 223 VAL A O 1
ATOM 1782 N N . ARG A 1 224 ? 50.001 56.748 -30.506 1.00 66.62 224 ARG A N 1
ATOM 1783 C CA . ARG A 1 224 ? 51.417 56.846 -30.131 1.00 66.62 224 ARG A CA 1
ATOM 1784 C C . ARG A 1 224 ? 52.020 58.187 -30.541 1.00 66.62 224 ARG A C 1
ATOM 1786 O O . ARG A 1 224 ? 52.775 58.748 -29.758 1.00 66.62 224 ARG A O 1
ATOM 1793 N N . GLU A 1 225 ? 51.683 58.706 -31.716 1.00 68.94 225 GLU A N 1
ATOM 1794 C CA . GLU A 1 225 ? 52.193 59.983 -32.221 1.00 68.94 225 GLU A CA 1
ATOM 1795 C C . GLU A 1 225 ? 51.628 61.175 -31.435 1.00 68.94 225 GLU A C 1
ATOM 1797 O O . GLU A 1 225 ? 52.385 62.041 -30.999 1.00 68.94 225 GLU A O 1
ATOM 1802 N N . LYS A 1 226 ? 50.317 61.172 -31.148 1.00 66.06 226 LYS A N 1
ATOM 1803 C CA . LYS A 1 226 ? 49.649 62.202 -30.330 1.00 66.06 226 LYS A CA 1
ATOM 1804 C C . LYS A 1 226 ? 50.066 62.176 -28.860 1.00 66.06 226 LYS A C 1
ATOM 1806 O O . LYS A 1 226 ? 50.033 63.212 -28.203 1.00 66.06 226 LYS A O 1
ATOM 1811 N N . VAL A 1 227 ? 50.454 61.011 -28.342 1.00 62.88 227 VAL A N 1
ATOM 1812 C CA . VAL A 1 227 ? 50.906 60.836 -26.951 1.00 62.88 227 VAL A CA 1
ATOM 1813 C C . VAL A 1 227 ? 52.426 61.006 -26.816 1.00 62.88 227 VAL A C 1
ATOM 1815 O O . VAL A 1 227 ? 52.900 61.311 -25.726 1.00 62.88 227 VAL A O 1
ATOM 1818 N N . SER A 1 228 ? 53.199 60.900 -27.906 1.00 56.19 228 SER A N 1
ATOM 1819 C CA . SER A 1 228 ? 54.657 61.095 -27.903 1.00 56.19 228 SER A CA 1
ATOM 1820 C C . SER A 1 228 ? 55.134 62.439 -27.320 1.00 56.19 228 SER A C 1
ATOM 1822 O O . SER A 1 228 ? 56.175 62.429 -26.663 1.00 56.19 228 SER A O 1
ATOM 1824 N N . PRO A 1 229 ? 54.435 63.581 -27.495 1.00 62.22 229 PRO A N 1
ATOM 1825 C CA . PRO A 1 229 ? 54.816 64.830 -26.830 1.00 62.22 229 PRO A CA 1
ATOM 1826 C C . PRO A 1 229 ? 54.355 64.936 -25.362 1.00 62.22 229 PRO A C 1
ATOM 1828 O O . PRO A 1 229 ? 54.652 65.936 -24.718 1.00 62.22 229 PRO A O 1
ATOM 1831 N N . LEU A 1 230 ? 53.645 63.940 -24.813 1.00 55.44 230 LEU A N 1
ATOM 1832 C CA . LEU A 1 230 ? 52.962 64.039 -23.514 1.00 55.44 230 LEU A CA 1
ATOM 1833 C C . LEU A 1 230 ? 53.609 63.211 -22.378 1.00 55.44 230 LEU A C 1
ATOM 1835 O O . LEU A 1 230 ? 53.043 63.150 -21.291 1.00 55.44 230 LEU A O 1
ATOM 1839 N N . SER A 1 231 ? 54.739 62.515 -22.586 1.00 52.25 231 SER A N 1
ATOM 1840 C CA . SER A 1 231 ? 54.956 61.263 -21.834 1.00 52.25 231 SER A CA 1
ATOM 1841 C C . SER A 1 231 ? 56.346 60.934 -21.264 1.00 52.25 231 SER A C 1
ATOM 1843 O O . SER A 1 231 ? 56.748 59.773 -21.361 1.00 52.25 231 SER A O 1
ATOM 1845 N N . GLU A 1 232 ? 57.055 61.836 -20.582 1.00 55.97 232 GLU A N 1
ATOM 1846 C CA . GLU A 1 232 ? 57.910 61.316 -19.490 1.00 55.97 232 GLU A CA 1
ATOM 1847 C C . GLU A 1 232 ? 57.038 60.935 -18.283 1.00 55.97 232 GLU A C 1
ATOM 1849 O O . GLU A 1 232 ? 57.056 59.776 -17.867 1.00 55.97 232 GLU A O 1
ATOM 1854 N N . ASP A 1 233 ? 56.133 61.817 -17.845 1.00 60.00 233 ASP A N 1
ATOM 1855 C CA . ASP A 1 233 ? 55.216 61.529 -16.728 1.00 60.00 233 ASP A CA 1
ATOM 1856 C C . ASP A 1 233 ? 54.141 60.477 -17.064 1.00 60.00 233 ASP A C 1
ATOM 1858 O O . ASP A 1 233 ? 53.821 59.608 -16.250 1.00 60.00 233 ASP A O 1
ATOM 1862 N N . PHE A 1 234 ? 53.616 60.475 -18.295 1.00 60.34 234 PHE A N 1
ATOM 1863 C CA . PHE A 1 234 ? 52.585 59.510 -18.708 1.00 60.34 234 PHE A CA 1
ATOM 1864 C C . PHE A 1 234 ? 53.122 58.077 -18.891 1.00 60.34 234 PHE A C 1
ATOM 1866 O O . PHE A 1 234 ? 52.380 57.108 -18.720 1.00 60.34 234 PHE A O 1
ATOM 1873 N N . LYS A 1 235 ? 54.417 57.900 -19.203 1.00 56.75 235 LYS A N 1
ATOM 1874 C CA . LYS A 1 235 ? 55.028 56.566 -19.380 1.00 56.75 235 LYS A CA 1
ATOM 1875 C C . LYS A 1 235 ? 55.060 55.767 -18.077 1.00 56.75 235 LYS A C 1
ATOM 1877 O O . LYS A 1 235 ? 54.886 54.549 -18.114 1.00 56.75 235 LYS A O 1
ATOM 1882 N N . GLY A 1 236 ? 55.257 56.448 -16.945 1.00 62.72 236 GLY A N 1
ATOM 1883 C CA . GLY A 1 236 ? 55.347 55.820 -15.627 1.00 62.72 236 GLY A CA 1
ATOM 1884 C C . GLY A 1 236 ? 54.018 55.246 -15.132 1.00 62.72 236 GLY A C 1
ATOM 1885 O O . GLY A 1 236 ? 53.994 54.147 -14.586 1.00 62.72 236 GLY A O 1
ATOM 1886 N N . GLN A 1 237 ? 52.901 55.945 -15.365 1.00 62.34 237 GLN A N 1
ATOM 1887 C CA . GLN A 1 237 ? 51.579 55.491 -14.910 1.00 62.34 237 GLN A CA 1
ATOM 1888 C C . GLN A 1 237 ? 50.891 54.515 -15.874 1.00 62.34 237 GLN A C 1
ATOM 1890 O O . GLN A 1 237 ? 50.132 53.656 -15.427 1.00 62.34 237 GLN A O 1
ATOM 1895 N N . VAL A 1 238 ? 51.148 54.609 -17.184 1.00 63.25 238 VAL A N 1
ATOM 1896 C CA . VAL A 1 238 ? 50.409 53.822 -18.191 1.00 63.25 238 VAL A CA 1
ATOM 1897 C C . VAL A 1 238 ? 51.124 52.522 -18.583 1.00 63.25 238 VAL A C 1
ATOM 1899 O O . VAL A 1 238 ? 50.471 51.589 -19.048 1.00 63.25 238 VAL A O 1
ATOM 1902 N N . GLY A 1 239 ? 52.434 52.401 -18.337 1.00 68.38 239 GLY A N 1
ATOM 1903 C CA . GLY A 1 239 ? 53.218 51.196 -18.650 1.00 68.38 239 GLY A CA 1
ATOM 1904 C C . GLY A 1 239 ? 52.603 49.871 -18.157 1.00 68.38 239 GLY A C 1
ATOM 1905 O O . GLY A 1 239 ? 52.388 48.977 -18.980 1.00 68.38 239 GLY A O 1
ATOM 1906 N N . PRO A 1 240 ? 52.248 49.730 -16.862 1.00 73.12 240 PRO A N 1
ATOM 1907 C CA . PRO A 1 240 ? 51.694 48.479 -16.339 1.00 73.12 240 PRO A CA 1
ATOM 1908 C C . PRO A 1 240 ? 50.312 48.145 -16.922 1.00 73.12 240 PRO A C 1
ATOM 1910 O O . PRO A 1 240 ? 50.014 46.983 -17.202 1.00 73.12 240 PRO A O 1
ATOM 1913 N N . ALA A 1 241 ? 49.469 49.161 -17.132 1.00 72.44 241 ALA A N 1
ATOM 1914 C CA . ALA A 1 241 ? 48.128 48.988 -17.685 1.00 72.44 241 ALA A CA 1
ATOM 1915 C C . ALA A 1 241 ? 48.165 48.611 -19.178 1.00 72.44 241 ALA A C 1
ATOM 1917 O O . ALA A 1 241 ? 47.391 47.762 -19.624 1.00 72.44 241 ALA A O 1
ATOM 1918 N N . ALA A 1 242 ? 49.094 49.194 -19.940 1.00 72.38 242 ALA A N 1
ATOM 1919 C CA . ALA A 1 242 ? 49.297 48.877 -21.351 1.00 72.38 242 ALA A CA 1
ATOM 1920 C C . ALA A 1 242 ? 49.795 47.437 -21.554 1.00 72.38 242 ALA A C 1
ATOM 1922 O O . ALA A 1 242 ? 49.281 46.728 -22.420 1.00 72.38 242 ALA A O 1
ATOM 1923 N N . GLU A 1 243 ? 50.738 46.973 -20.728 1.00 76.69 243 GLU A N 1
ATOM 1924 C CA . GLU A 1 243 ? 51.213 45.584 -20.781 1.00 76.69 243 GLU A CA 1
ATOM 1925 C C . GLU A 1 243 ? 50.110 44.582 -20.402 1.00 76.69 243 GLU A C 1
ATOM 1927 O O . GLU A 1 243 ? 49.924 43.584 -21.101 1.00 76.69 243 GLU A O 1
ATOM 1932 N N . GLN A 1 244 ? 49.290 44.870 -19.382 1.00 76.94 244 GLN A N 1
ATOM 1933 C CA . GLN A 1 244 ? 48.128 44.026 -19.066 1.00 76.94 244 GLN A CA 1
ATOM 1934 C C . GLN A 1 244 ? 47.111 43.953 -20.213 1.00 76.94 244 GLN A C 1
ATOM 1936 O O . GLN A 1 244 ? 46.595 42.873 -20.509 1.00 76.94 244 GLN A O 1
ATOM 1941 N N . ALA A 1 245 ? 46.810 45.078 -20.866 1.00 77.38 245 ALA A N 1
ATOM 1942 C CA . ALA A 1 245 ? 45.885 45.103 -21.998 1.00 77.38 245 ALA A CA 1
ATOM 1943 C C . ALA A 1 245 ? 46.423 44.280 -23.178 1.00 77.38 245 ALA A C 1
ATOM 1945 O O . ALA A 1 245 ? 45.689 43.499 -23.786 1.00 77.38 245 ALA A O 1
ATOM 1946 N N . LYS A 1 246 ? 47.727 44.396 -23.451 1.00 77.12 246 LYS A N 1
ATOM 1947 C CA . LYS A 1 246 ? 48.414 43.636 -24.497 1.00 77.12 246 LYS A CA 1
ATOM 1948 C C . LYS A 1 246 ? 48.402 42.132 -24.216 1.00 77.12 246 LYS A C 1
ATOM 1950 O O . LYS A 1 246 ? 48.094 41.356 -25.118 1.00 77.12 246 LYS A O 1
ATOM 1955 N N . GLN A 1 247 ? 48.658 41.716 -22.974 1.00 79.81 247 GLN A N 1
ATOM 1956 C CA . GLN A 1 247 ? 48.586 40.305 -22.578 1.00 79.81 247 GLN A CA 1
ATOM 1957 C C . GLN A 1 247 ? 47.171 39.735 -22.712 1.00 79.81 247 GLN A C 1
ATOM 1959 O O . GLN A 1 247 ? 46.999 38.651 -23.266 1.00 79.81 247 GLN A O 1
ATOM 1964 N N . LYS A 1 248 ? 46.145 40.471 -22.263 1.00 78.69 248 LYS A N 1
ATOM 1965 C CA . LYS A 1 248 ? 44.746 40.033 -22.399 1.00 78.69 248 LYS A CA 1
ATOM 1966 C C . LYS A 1 248 ? 44.321 39.896 -23.861 1.00 78.69 248 LYS A C 1
ATOM 1968 O O . LYS A 1 248 ? 43.638 38.932 -24.197 1.00 78.69 248 LYS A O 1
ATOM 1973 N N . LEU A 1 249 ? 44.746 40.817 -24.728 1.00 80.06 249 LEU A N 1
ATOM 1974 C CA . LEU A 1 249 ? 44.470 40.737 -26.165 1.00 80.06 249 LEU A CA 1
ATOM 1975 C C . LEU A 1 249 ? 45.155 39.533 -26.823 1.00 80.06 249 LEU A C 1
ATOM 1977 O O . LEU A 1 249 ? 44.520 38.839 -27.614 1.00 80.06 249 LEU A O 1
ATOM 1981 N N . LEU A 1 250 ? 46.411 39.247 -26.468 1.00 80.06 250 LEU A N 1
ATOM 1982 C CA . LEU A 1 250 ? 47.122 38.068 -26.972 1.00 80.06 250 LEU A CA 1
ATOM 1983 C C . LEU A 1 250 ? 46.464 36.758 -26.513 1.00 80.06 250 LEU A C 1
ATOM 1985 O O . LEU A 1 250 ? 46.235 35.881 -27.341 1.00 80.06 250 LEU A O 1
ATOM 1989 N N . ALA A 1 251 ? 46.077 36.648 -25.237 1.00 80.06 251 ALA A N 1
ATOM 1990 C CA . ALA A 1 251 ? 45.389 35.463 -24.715 1.00 80.06 251 ALA A CA 1
ATOM 1991 C C . ALA A 1 251 ? 44.027 35.224 -25.397 1.00 80.06 251 ALA A C 1
ATOM 1993 O O . ALA A 1 251 ? 43.654 34.088 -25.703 1.00 80.06 251 ALA A O 1
ATOM 1994 N N . PHE A 1 252 ? 43.289 36.301 -25.681 1.00 80.06 252 PHE A N 1
ATOM 1995 C CA . PHE A 1 252 ? 42.022 36.224 -26.406 1.00 80.06 252 PHE A CA 1
ATOM 1996 C C . PHE A 1 252 ? 42.225 35.760 -27.856 1.00 80.06 252 PHE A C 1
ATOM 1998 O O . PHE A 1 252 ? 41.508 34.877 -28.329 1.00 80.06 252 PHE A O 1
ATOM 2005 N N . TYR A 1 253 ? 43.248 36.288 -28.537 1.00 76.06 253 TYR A N 1
ATOM 2006 C CA . TYR A 1 253 ? 43.613 35.862 -29.887 1.00 76.06 253 TYR A CA 1
ATOM 2007 C C . TYR A 1 253 ? 44.031 34.383 -29.941 1.00 76.06 253 TYR A C 1
ATOM 2009 O O . TYR A 1 253 ? 43.578 33.653 -30.824 1.00 76.06 253 TYR A O 1
ATOM 2017 N N . GLU A 1 254 ? 44.835 33.905 -28.985 1.00 76.75 254 GLU A N 1
ATOM 2018 C CA . GLU A 1 254 ? 45.224 32.489 -28.912 1.00 76.75 254 GLU A CA 1
ATOM 2019 C C . GLU A 1 254 ? 44.025 31.563 -28.684 1.00 76.75 254 GLU A C 1
ATOM 2021 O O . GLU A 1 254 ? 43.918 30.536 -29.357 1.00 76.75 254 GLU A O 1
ATOM 2026 N N . THR A 1 255 ? 43.093 31.948 -27.807 1.00 78.56 255 THR A N 1
ATOM 2027 C CA . THR A 1 255 ? 41.877 31.165 -27.529 1.00 78.56 255 THR A CA 1
ATOM 2028 C C . THR A 1 255 ? 41.014 31.012 -28.785 1.00 78.56 255 THR A C 1
ATOM 2030 O O . THR A 1 255 ? 40.582 29.907 -29.114 1.00 78.56 255 THR A O 1
ATOM 2033 N N . ILE A 1 256 ? 40.815 32.099 -29.541 1.00 72.50 256 ILE A N 1
ATOM 2034 C CA . ILE A 1 256 ? 40.059 32.070 -30.804 1.00 72.50 256 ILE A CA 1
ATOM 2035 C C . ILE A 1 256 ? 40.800 31.254 -31.871 1.00 72.50 256 ILE A C 1
ATOM 2037 O O . ILE A 1 256 ? 40.188 30.450 -32.573 1.00 72.50 256 ILE A O 1
ATOM 2041 N N . SER A 1 257 ? 42.121 31.413 -31.982 1.00 72.12 257 SER A N 1
ATOM 2042 C CA . SER A 1 257 ? 42.948 30.637 -32.914 1.00 72.12 257 SER A CA 1
ATOM 2043 C C . SER A 1 257 ? 42.880 29.131 -32.633 1.00 72.12 257 SER A C 1
ATOM 2045 O O . SER A 1 257 ? 42.825 28.340 -33.574 1.00 72.12 257 SER A O 1
ATOM 2047 N N . GLN A 1 258 ? 42.885 28.718 -31.361 1.00 75.25 258 GLN A N 1
ATOM 2048 C CA . GLN A 1 258 ? 42.739 27.308 -30.990 1.00 75.25 258 GLN A CA 1
ATOM 2049 C C . GLN A 1 258 ? 41.337 26.781 -31.298 1.00 75.25 258 GLN A C 1
ATOM 2051 O O . GLN A 1 258 ? 41.222 25.712 -31.892 1.00 75.25 258 GLN A O 1
ATOM 2056 N N . ALA A 1 259 ? 40.289 27.549 -30.986 1.00 68.94 259 ALA A N 1
ATOM 2057 C CA . ALA A 1 259 ? 38.910 27.175 -31.297 1.00 68.94 259 ALA A CA 1
ATOM 2058 C C . ALA A 1 259 ? 38.642 27.047 -32.808 1.00 68.94 259 ALA A C 1
ATOM 2060 O O . ALA A 1 259 ? 37.776 26.281 -33.204 1.00 68.94 259 ALA A O 1
ATOM 2061 N N . MET A 1 260 ? 39.391 27.764 -33.653 1.00 58.41 260 MET A N 1
ATOM 2062 C CA . MET A 1 260 ? 39.304 27.637 -35.115 1.00 58.41 260 MET A CA 1
ATOM 2063 C C . MET A 1 260 ? 40.179 26.524 -35.716 1.00 58.41 260 MET A C 1
ATOM 2065 O O . MET A 1 260 ? 40.122 26.306 -36.927 1.00 58.41 260 MET A O 1
ATOM 2069 N N . LYS A 1 261 ? 41.038 25.865 -34.927 1.00 56.66 261 LYS A N 1
ATOM 2070 C CA . LYS A 1 261 ? 41.875 24.736 -35.382 1.00 56.66 261 LYS A CA 1
ATOM 2071 C C . LYS A 1 261 ? 41.373 23.370 -34.896 1.00 56.66 261 LYS A C 1
ATOM 2073 O O . LYS A 1 261 ? 41.829 22.368 -35.444 1.00 56.66 261 LYS A O 1
ATOM 2078 N N . ALA A 1 262 ? 40.515 23.336 -33.876 1.00 45.34 262 ALA A N 1
ATOM 2079 C CA . ALA A 1 262 ? 39.846 22.136 -33.366 1.00 45.34 262 ALA A CA 1
ATOM 2080 C C . ALA A 1 262 ? 38.519 21.896 -34.099 1.00 45.34 262 ALA A C 1
ATOM 2082 O O . ALA A 1 262 ? 38.178 20.708 -34.300 1.00 45.34 262 ALA A O 1
#

Foldseek 3Di:
DVVVVVVVVVVVVVVPPDDPDDDDDDDVVVVVVVVVLVVLVVVLVVQLVVLVPDDCPPCVVVSVVSNVVSVVVNVVSVVVSVVCVVVCVVCVVVVVVVVVVVVVVVVVVVVVVCVVCVVVVVVVVVVVVVVVVVVCVVVVVVVVVVVVVVVVVVVVVCVVCVVVVVVVVVVVVVVVVVVCVVCVVVVVVVVVVVVVVLVVVCVVCVVVVVVVVVVVVVVVVVVCVVCVVPDPPPCVVCVVVVVVVVVVVVVVVVVVVVVSVD

Sequence (262 aa):
MKFLALALTILLAAGTQAFPMQADAPSQLEHVKAALSMYIAQVKLTAQRSIDLLDDTEYKEYKMQLTQSLDNLQQYADATSQSLAPYSEAFGTQLTDATAAVRAEVMKDVEELRSQLEPKRAELKEVLDKHIDEYRKKLEPLIKEHIELRRTEMEAFRAKMEPIVEELRAKVAINVEETKTKLMPIVEIVRAKLTERLEELRTLAAPYAEEYKEQMIKAVGEVREKVSPLSEDFKGQVGPAAEQAKQKLLAFYETISQAMKA

InterPro domains:
  IPR000074 Apolipoprotein A/E [PF01442] (65-254)
  IPR050163 Apolipoprotein A1/A4/E [PTHR18976] (1-259)

pLDDT: mean 73.81, std 13.52, range [35.88, 92.12]

GO terms:
  GO:0005576 extracellular region (C, IDA)
  GO:0032496 response to lipopolysaccharide (P, IDA)

Organism: Oncorhynchus mykiss (NCBI:txid8022)